Protein AF-A0A8J4B3P9-F1 (afdb_monomer_lite)

Sequence (317 aa):
MALRSHLSCLLADRLTVERQLDEQRRANRVRVFKLPTGADEFGILMTADYRTIVREAANNAVRDQRGGVPSASPCGAYGAPGSAASTADGSSPWHEAVEAFLNRVVDRCTEFELSRSHLIYLMQSALQPSQRSQPTQPPPPQQLQQSQHQHQHQHQQHQHQQGSLLRDHKVQKASALGGRGEGGGGREGGGGSSAASSRSAQVSLEAAEEQISLLLHLGCIARHTDGDADAFVLAVPGVGKLVKSVLGGRRELLTWLSKTQHQEAAEERVCKLKLRCSCLPPTYHVKDLEGRGAVKRLETACGPVVRLPGRRGKPGH

Foldseek 3Di:
DAKLLLVLLVDVDNVVVVVVLVVCLVVLQKAWADDPLDPPIIDIDGLVVLLVLLQVLLVVVVVCVVPDPDDDDDDDDDDDDPDPPPDPPPDDLSNVLSVLCSQQPSVPDSDQKDFLVRLLVSSLDDDDPPPPDDPPDPPDPPVVVVVVVVVVVVVVVVVVVVVPPPDDDDDDDDDDDDDDDDDDDDDDDDPDPVVVVVVVVVVSSVSSVVSVVSCVVQQQKDQDPPDDRRMIGGGRGPCVLVSQQLSQLLVVLQVVLVPDVQSKDAVVVQQPDDRPRHPDGSVSNLSSCCSVLQWPWDQDPVGIMIGGDPDPDDPDD

Structure (mmCIF, N/CA/C/O backbone):
data_AF-A0A8J4B3P9-F1
#
_entry.id   AF-A0A8J4B3P9-F1
#
loop_
_atom_site.group_PDB
_atom_site.id
_atom_site.type_symbol
_atom_site.label_atom_id
_atom_site.label_alt_id
_atom_site.label_comp_id
_atom_site.label_asym_id
_atom_site.label_entity_id
_atom_site.label_seq_id
_atom_site.pdbx_PDB_ins_code
_atom_site.Cartn_x
_atom_site.Cartn_y
_atom_site.Cartn_z
_atom_site.occupancy
_atom_site.B_iso_or_equiv
_atom_site.auth_seq_id
_atom_site.auth_comp_id
_atom_site.auth_asym_id
_atom_site.auth_atom_id
_atom_site.pdbx_PDB_model_num
ATOM 1 N N . MET A 1 1 ? -5.783 -1.871 -0.796 1.00 87.94 1 MET A N 1
ATOM 2 C CA . MET A 1 1 ? -4.508 -1.885 -0.042 1.00 87.94 1 MET A CA 1
ATOM 3 C C . MET A 1 1 ? -4.819 -2.163 1.419 1.00 87.94 1 MET A C 1
ATOM 5 O O . MET A 1 1 ? -5.726 -1.532 1.949 1.00 87.94 1 MET A O 1
ATOM 9 N N . ALA A 1 2 ? -4.102 -3.101 2.032 1.00 90.94 2 ALA A N 1
ATOM 10 C CA . ALA A 1 2 ? -4.136 -3.349 3.475 1.00 90.94 2 ALA A CA 1
ATOM 11 C C . ALA A 1 2 ? -2.925 -2.681 4.141 1.00 90.94 2 ALA A C 1
ATOM 13 O O . ALA A 1 2 ? -1.919 -2.443 3.477 1.00 90.94 2 ALA A O 1
ATOM 14 N N . LEU A 1 3 ? -2.997 -2.372 5.432 1.00 90.81 3 LEU A N 1
ATOM 15 C CA . LEU A 1 3 ? -1.852 -1.872 6.196 1.00 90.81 3 LEU A CA 1
ATOM 16 C C . LEU A 1 3 ? -1.223 -3.013 6.990 1.00 90.81 3 LEU A C 1
ATOM 18 O O . LEU A 1 3 ? -1.919 -3.919 7.442 1.00 90.81 3 LEU A O 1
ATOM 22 N N . ARG A 1 4 ? 0.089 -2.950 7.225 1.00 89.19 4 ARG A N 1
ATOM 23 C CA . ARG A 1 4 ? 0.785 -3.929 8.076 1.00 89.19 4 ARG A CA 1
ATOM 24 C C . ARG A 1 4 ? 0.192 -3.999 9.490 1.00 89.19 4 ARG A C 1
ATOM 26 O O . ARG A 1 4 ? 0.051 -5.085 10.039 1.00 89.19 4 ARG A O 1
ATOM 33 N N . SER A 1 5 ? -0.263 -2.866 10.028 1.00 87.38 5 SER A N 1
ATOM 34 C CA . SER A 1 5 ? -1.027 -2.791 11.282 1.00 87.38 5 SER A CA 1
ATOM 35 C C . SER A 1 5 ? -2.293 -3.653 11.263 1.00 87.38 5 SER A C 1
ATOM 37 O O . SER A 1 5 ? -2.610 -4.272 12.271 1.00 87.38 5 SER A O 1
ATOM 39 N N . HIS A 1 6 ? -2.999 -3.771 10.132 1.00 89.06 6 HIS A N 1
ATOM 40 C CA . HIS A 1 6 ? -4.166 -4.659 10.050 1.00 89.06 6 HIS A CA 1
ATOM 41 C C . HIS A 1 6 ? -3.799 -6.118 10.262 1.00 89.06 6 HIS A C 1
ATOM 43 O O . HIS A 1 6 ? -4.562 -6.836 10.898 1.00 89.06 6 HIS A O 1
ATOM 49 N N . LEU A 1 7 ? -2.643 -6.554 9.760 1.00 86.19 7 LEU A N 1
ATOM 50 C CA . LEU A 1 7 ? -2.189 -7.927 9.963 1.00 86.19 7 LEU A CA 1
ATOM 51 C C . LEU A 1 7 ? -1.844 -8.187 11.431 1.00 86.19 7 LEU A C 1
ATOM 53 O O . LEU A 1 7 ? -2.224 -9.228 11.960 1.00 86.19 7 LEU A O 1
ATOM 57 N N . SER A 1 8 ? -1.224 -7.213 12.106 1.00 82.38 8 SER A N 1
ATOM 58 C CA . SER A 1 8 ? -0.926 -7.293 13.543 1.00 82.38 8 SER A CA 1
ATOM 59 C C . SER A 1 8 ? -2.177 -7.424 14.420 1.00 82.38 8 SER A C 1
ATOM 61 O O . SER A 1 8 ? -2.100 -7.975 15.509 1.00 82.38 8 SER A O 1
ATOM 63 N N . CYS A 1 9 ? -3.325 -6.908 13.969 1.00 82.00 9 CYS A N 1
ATOM 64 C CA . CYS A 1 9 ? -4.607 -7.056 14.667 1.00 82.00 9 CYS A CA 1
ATOM 65 C C . CYS A 1 9 ? -5.221 -8.455 14.466 1.00 82.00 9 CYS A C 1
ATOM 67 O O . CYS A 1 9 ? -5.878 -8.976 15.362 1.00 82.00 9 CYS A O 1
ATOM 69 N N . LEU A 1 10 ? -5.012 -9.077 13.303 1.00 81.19 10 LEU A N 1
ATOM 70 C CA . LEU A 1 10 ? -5.646 -10.353 12.957 1.00 81.19 10 LEU A CA 1
ATOM 71 C C . LEU A 1 10 ? -4.925 -11.576 13.533 1.00 81.19 10 LEU A C 1
ATOM 73 O O . LEU A 1 10 ? -5.543 -12.629 13.671 1.00 81.19 10 LEU A O 1
ATOM 77 N N . LEU A 1 11 ? -3.626 -11.467 13.814 1.00 77.25 11 LEU A N 1
ATOM 78 C CA . LEU A 1 11 ? -2.778 -12.609 14.147 1.00 77.25 11 LEU A CA 1
ATOM 79 C C . LEU A 1 11 ? -1.965 -12.320 15.411 1.00 77.25 11 LEU A C 1
ATOM 81 O O . LEU A 1 11 ? -1.262 -11.318 15.496 1.00 77.25 11 LEU A O 1
ATOM 85 N N . ALA A 1 12 ? -2.046 -13.230 16.384 1.00 72.25 12 ALA A N 1
ATOM 86 C CA . ALA A 1 12 ? -1.351 -13.098 17.665 1.00 72.25 12 ALA A CA 1
ATOM 87 C C . ALA A 1 12 ? 0.178 -13.240 17.534 1.00 72.25 12 ALA A C 1
ATOM 89 O O . ALA A 1 12 ? 0.926 -12.600 18.271 1.00 72.25 12 ALA A O 1
ATOM 90 N N . ASP A 1 13 ? 0.649 -14.061 16.588 1.00 84.00 13 ASP A N 1
ATOM 91 C CA . ASP A 1 13 ? 2.076 -14.287 16.355 1.00 84.00 13 ASP A CA 1
ATOM 92 C C . ASP A 1 13 ? 2.612 -13.394 15.233 1.00 84.00 13 ASP A C 1
ATOM 94 O O . ASP A 1 13 ? 2.623 -13.763 14.055 1.00 84.00 13 ASP A O 1
ATOM 98 N N . ARG A 1 14 ? 3.108 -12.219 15.630 1.00 80.69 14 ARG A N 1
ATOM 99 C CA . ARG A 1 14 ? 3.712 -11.236 14.725 1.00 80.69 14 ARG A CA 1
ATOM 100 C C . ARG A 1 14 ? 4.864 -11.824 13.907 1.00 80.69 14 ARG A C 1
ATOM 102 O O . ARG A 1 14 ? 4.972 -11.501 12.732 1.00 80.69 14 ARG A O 1
ATOM 109 N N . LEU A 1 15 ? 5.711 -12.679 14.483 1.00 84.75 15 LEU A N 1
ATOM 110 C CA . LEU A 1 15 ? 6.892 -13.194 13.779 1.00 84.75 15 LEU A CA 1
ATOM 111 C C . LEU A 1 15 ? 6.496 -14.115 12.624 1.00 84.75 15 LEU A C 1
ATOM 113 O O . LEU A 1 15 ? 7.064 -14.018 11.535 1.00 84.75 15 LEU A O 1
ATOM 117 N N . THR A 1 16 ? 5.485 -14.959 12.833 1.00 85.19 16 THR A N 1
ATOM 118 C CA . THR A 1 16 ? 4.952 -15.818 11.769 1.00 85.19 16 THR A CA 1
ATOM 119 C C . THR A 1 16 ? 4.325 -14.999 10.643 1.00 85.19 16 THR A C 1
ATOM 121 O O . THR A 1 16 ? 4.556 -15.319 9.475 1.00 85.19 16 THR A O 1
ATOM 124 N N . VAL A 1 17 ? 3.607 -13.912 10.963 1.00 85.62 17 VAL A N 1
ATOM 125 C CA . VAL A 1 17 ? 3.061 -12.995 9.944 1.00 85.62 17 VAL A CA 1
ATOM 126 C C . VAL A 1 17 ? 4.164 -12.405 9.085 1.00 85.62 17 VAL A C 1
ATOM 128 O O . VAL A 1 17 ? 4.068 -12.448 7.863 1.00 85.62 17 VAL A O 1
ATOM 131 N N . GLU A 1 18 ? 5.206 -11.858 9.711 1.00 87.19 18 GLU A N 1
ATOM 132 C CA . GLU A 1 18 ? 6.310 -11.232 8.983 1.00 87.19 18 GLU A CA 1
ATOM 133 C C . GLU A 1 18 ? 7.021 -12.241 8.088 1.00 87.19 18 GLU A C 1
ATOM 135 O O . GLU A 1 18 ? 7.238 -11.974 6.909 1.00 87.19 18 GLU A O 1
ATOM 140 N N . ARG A 1 19 ? 7.293 -13.443 8.610 1.00 89.69 19 ARG A N 1
ATOM 141 C CA . ARG A 1 19 ? 7.914 -14.518 7.832 1.00 89.69 19 ARG A CA 1
ATOM 142 C C . ARG A 1 19 ? 7.065 -14.899 6.620 1.00 89.69 19 ARG A C 1
ATOM 144 O O . ARG A 1 19 ? 7.601 -15.045 5.524 1.00 89.69 19 ARG A O 1
ATOM 151 N N . GLN A 1 20 ? 5.755 -15.059 6.804 1.00 89.81 20 GLN A N 1
ATOM 152 C CA . GLN A 1 20 ? 4.848 -15.408 5.714 1.00 89.81 20 GLN A CA 1
ATOM 153 C C . GLN A 1 20 ? 4.709 -14.257 4.710 1.00 89.81 20 GLN A C 1
ATOM 155 O O . GLN A 1 20 ? 4.660 -14.497 3.506 1.00 89.81 20 GLN A O 1
ATOM 160 N N . LEU A 1 21 ? 4.682 -13.007 5.173 1.00 89.19 21 LEU A N 1
ATOM 161 C CA . LEU A 1 21 ? 4.648 -11.836 4.303 1.00 89.19 21 LEU A CA 1
ATOM 162 C C . LEU A 1 21 ? 5.918 -11.749 3.449 1.00 89.19 21 LEU A C 1
ATOM 164 O O . LEU A 1 21 ? 5.825 -11.515 2.244 1.00 89.19 21 LEU A O 1
ATOM 168 N N . ASP A 1 22 ? 7.083 -12.001 4.043 1.00 89.81 22 ASP A N 1
ATOM 169 C CA . ASP A 1 22 ? 8.353 -12.072 3.326 1.00 89.81 22 ASP A CA 1
ATOM 170 C C . ASP A 1 22 ? 8.394 -13.228 2.325 1.00 89.81 22 ASP A C 1
ATOM 172 O O . ASP A 1 22 ? 8.882 -13.052 1.209 1.00 89.81 22 ASP A O 1
ATOM 176 N N . GLU A 1 23 ? 7.845 -14.392 2.671 1.00 91.75 23 GLU A N 1
ATOM 177 C CA . GLU A 1 23 ? 7.712 -15.518 1.744 1.00 91.75 23 GLU A CA 1
ATOM 178 C C . GLU A 1 23 ? 6.833 -15.149 0.540 1.00 91.75 23 GLU A C 1
ATOM 180 O O . GLU A 1 23 ? 7.230 -15.350 -0.609 1.00 91.75 23 GLU A O 1
ATOM 185 N N . GLN A 1 24 ? 5.672 -14.527 0.775 1.00 92.56 24 GLN A N 1
ATOM 186 C CA . GLN A 1 24 ? 4.795 -14.066 -0.306 1.00 92.56 24 GLN A CA 1
ATOM 187 C C . GLN A 1 24 ? 5.431 -12.940 -1.137 1.00 92.56 24 GLN A C 1
ATOM 189 O O . GLN A 1 24 ? 5.189 -12.864 -2.346 1.00 92.56 24 GLN A O 1
ATOM 194 N N . ARG A 1 25 ? 6.245 -12.074 -0.518 1.00 91.31 25 ARG A N 1
ATOM 195 C CA . ARG A 1 25 ? 7.007 -11.024 -1.210 1.00 91.31 25 ARG A CA 1
ATOM 196 C C . ARG A 1 25 ? 8.066 -11.635 -2.122 1.00 91.31 25 ARG A C 1
ATOM 198 O O . ARG A 1 25 ? 8.134 -11.266 -3.290 1.00 91.31 25 ARG A O 1
ATOM 205 N N . ARG A 1 26 ? 8.844 -12.603 -1.623 1.00 90.50 26 ARG A N 1
ATOM 206 C CA . ARG A 1 26 ? 9.847 -13.348 -2.409 1.00 90.50 26 ARG A CA 1
ATOM 207 C C . ARG A 1 26 ? 9.208 -14.146 -3.546 1.00 90.50 26 ARG A C 1
ATOM 209 O O . ARG A 1 26 ? 9.779 -14.229 -4.624 1.00 90.50 26 ARG A O 1
ATOM 216 N N . ALA A 1 27 ? 7.997 -14.664 -3.338 1.00 92.62 27 ALA A N 1
ATOM 217 C CA . ALA A 1 27 ? 7.191 -15.306 -4.376 1.00 92.62 27 ALA A CA 1
ATOM 218 C C . ALA A 1 27 ? 6.509 -14.314 -5.346 1.00 92.62 27 ALA A C 1
ATOM 220 O O . ALA A 1 27 ? 5.705 -14.735 -6.177 1.00 92.62 27 ALA A O 1
ATOM 221 N N . ASN A 1 28 ? 6.776 -13.006 -5.225 1.00 91.69 28 ASN A N 1
ATOM 222 C CA . ASN A 1 28 ? 6.193 -11.927 -6.025 1.00 91.69 28 ASN A CA 1
ATOM 223 C C . ASN A 1 28 ? 4.648 -11.898 -6.040 1.00 91.69 28 ASN A C 1
ATOM 225 O O . ASN A 1 28 ? 4.020 -11.421 -6.986 1.00 91.69 28 ASN A O 1
ATOM 229 N N . ARG A 1 29 ? 4.000 -12.395 -4.981 1.00 93.50 29 ARG A N 1
ATOM 230 C CA . ARG A 1 29 ? 2.531 -12.377 -4.848 1.00 93.50 29 ARG A CA 1
ATOM 231 C C . ARG A 1 29 ? 2.026 -11.096 -4.204 1.00 93.50 29 ARG A C 1
ATOM 233 O O . ARG A 1 29 ? 0.932 -10.629 -4.525 1.00 93.50 29 ARG A O 1
ATOM 240 N N . VAL A 1 30 ? 2.828 -10.528 -3.309 1.00 94.00 30 VAL A N 1
ATOM 241 C CA . VAL A 1 30 ? 2.517 -9.285 -2.603 1.00 94.00 30 VAL A CA 1
ATOM 242 C C . VAL A 1 30 ? 3.654 -8.284 -2.726 1.00 94.00 30 VAL A C 1
ATOM 244 O O . VAL A 1 30 ? 4.827 -8.635 -2.848 1.00 94.00 30 VAL A O 1
ATOM 247 N N . ARG A 1 31 ? 3.276 -7.015 -2.648 1.00 91.69 31 ARG A N 1
ATOM 248 C CA . ARG A 1 31 ? 4.149 -5.852 -2.657 1.00 91.69 31 ARG A CA 1
ATOM 249 C C . ARG A 1 31 ? 3.952 -5.075 -1.372 1.00 91.69 31 ARG A C 1
ATOM 251 O O . ARG A 1 31 ? 2.817 -4.872 -0.938 1.00 91.69 31 ARG A O 1
ATOM 258 N N . VAL A 1 32 ? 5.061 -4.640 -0.789 1.00 90.81 32 VAL A N 1
ATOM 259 C CA . VAL A 1 32 ? 5.090 -3.869 0.451 1.00 90.81 32 VAL A CA 1
ATOM 260 C C . VAL A 1 32 ? 5.674 -2.495 0.133 1.00 90.81 32 VAL A C 1
ATOM 262 O O . VAL A 1 32 ? 6.766 -2.398 -0.414 1.00 90.81 32 VAL A O 1
ATOM 265 N N . PHE A 1 33 ? 4.931 -1.440 0.452 1.00 90.88 33 PHE A N 1
ATOM 266 C CA . PHE A 1 33 ? 5.259 -0.052 0.136 1.00 90.88 33 PHE A CA 1
ATOM 267 C C . PHE A 1 33 ? 5.388 0.758 1.419 1.00 90.88 33 PHE A C 1
ATOM 269 O O . PHE A 1 33 ? 4.486 0.715 2.257 1.00 90.88 33 PHE A O 1
ATOM 276 N N . LYS A 1 34 ? 6.463 1.535 1.565 1.00 87.19 34 LYS A N 1
ATOM 277 C CA . LYS A 1 34 ? 6.590 2.511 2.654 1.00 87.19 34 LYS A CA 1
ATOM 278 C C . LYS A 1 34 ? 5.618 3.666 2.394 1.00 87.19 34 LYS A C 1
ATOM 280 O O . LYS A 1 34 ? 5.639 4.265 1.320 1.00 87.19 34 LYS A O 1
ATOM 285 N N . LEU A 1 35 ? 4.739 3.957 3.348 1.00 86.38 35 LEU A N 1
ATOM 286 C CA . LEU A 1 35 ? 3.769 5.047 3.239 1.00 86.38 35 LEU A CA 1
ATOM 287 C C . LEU A 1 35 ? 4.293 6.308 3.945 1.00 86.38 35 LEU A C 1
ATOM 289 O O . LEU A 1 35 ? 4.890 6.200 5.015 1.00 86.38 35 LEU A O 1
ATOM 293 N N . PRO A 1 36 ? 4.014 7.520 3.426 1.00 78.62 36 PRO A N 1
ATOM 294 C CA . PRO A 1 36 ? 4.435 8.785 4.040 1.00 78.62 36 PRO A CA 1
ATOM 295 C C . PRO A 1 36 ? 3.544 9.198 5.231 1.00 78.62 36 PRO A C 1
ATOM 297 O O . PRO A 1 36 ? 3.266 10.374 5.448 1.00 78.62 36 PRO A O 1
ATOM 300 N N . THR A 1 37 ? 3.021 8.226 5.977 1.00 71.88 37 THR A N 1
ATOM 301 C CA . THR A 1 37 ? 2.069 8.417 7.080 1.00 71.88 37 THR A CA 1
ATOM 302 C C . THR A 1 37 ? 2.731 8.477 8.460 1.00 71.88 37 THR A C 1
ATOM 304 O O . THR A 1 37 ? 2.076 8.893 9.414 1.00 71.88 37 THR A O 1
ATOM 307 N N . GLY A 1 38 ? 4.011 8.101 8.568 1.00 67.12 38 GLY A N 1
ATOM 308 C CA . GLY A 1 38 ? 4.794 8.068 9.807 1.00 67.12 38 GLY A CA 1
ATOM 309 C C . GLY A 1 38 ? 5.948 7.060 9.728 1.00 67.12 38 GLY A C 1
ATOM 310 O O . GLY A 1 38 ? 6.135 6.409 8.701 1.00 67.12 38 GLY A O 1
ATOM 311 N N . ALA A 1 39 ? 6.723 6.921 10.808 1.00 59.25 39 ALA A N 1
ATOM 312 C CA . ALA A 1 39 ? 7.761 5.892 10.900 1.00 59.25 39 ALA A CA 1
ATOM 313 C C . ALA A 1 39 ? 7.132 4.482 10.910 1.00 59.25 39 ALA A C 1
ATOM 315 O O . ALA A 1 39 ? 6.153 4.251 11.617 1.00 59.25 39 ALA A O 1
ATOM 316 N N . ASP A 1 40 ? 7.715 3.555 10.143 1.00 65.31 40 ASP A N 1
ATOM 317 C CA . ASP A 1 40 ? 7.373 2.119 10.124 1.00 65.31 40 ASP A CA 1
ATOM 318 C C . ASP A 1 40 ? 5.954 1.769 9.618 1.00 65.31 40 ASP A C 1
ATOM 320 O O . ASP A 1 40 ? 5.362 0.750 9.978 1.00 65.31 40 ASP A O 1
ATOM 324 N N . GLU A 1 41 ? 5.378 2.609 8.751 1.00 82.38 41 GLU A N 1
ATOM 325 C CA . GLU A 1 41 ? 4.079 2.334 8.135 1.00 82.38 41 GLU A CA 1
ATOM 326 C C . GLU A 1 41 ? 4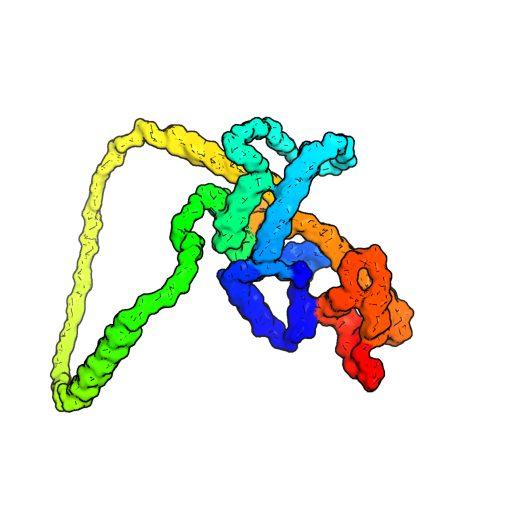.207 1.755 6.730 1.00 82.38 41 GLU A C 1
ATOM 328 O O . GLU A 1 41 ? 4.633 2.429 5.791 1.00 82.38 41 GLU A O 1
ATOM 333 N N . PHE A 1 42 ? 3.744 0.515 6.576 1.00 89.06 42 PHE A N 1
ATOM 334 C CA . PHE A 1 42 ? 3.757 -0.177 5.296 1.00 89.06 42 PHE A CA 1
ATOM 335 C C . PHE A 1 42 ? 2.352 -0.492 4.792 1.00 89.06 42 PHE A C 1
ATOM 337 O O . PHE A 1 42 ? 1.504 -1.015 5.524 1.00 89.06 42 PHE A O 1
ATOM 344 N N . GLY A 1 43 ? 2.129 -0.190 3.516 1.00 91.62 43 GLY A N 1
ATOM 345 C CA . GLY A 1 43 ? 0.983 -0.634 2.739 1.00 91.62 43 GLY A CA 1
ATOM 346 C C . GLY A 1 43 ? 1.308 -1.929 2.005 1.00 91.62 43 GLY A C 1
ATOM 347 O O . GLY A 1 43 ? 2.379 -2.067 1.423 1.00 91.62 43 GLY A O 1
ATOM 348 N N . ILE A 1 44 ? 0.376 -2.870 2.019 1.00 93.19 44 ILE A N 1
ATOM 349 C CA . ILE A 1 44 ? 0.485 -4.175 1.375 1.00 93.19 44 ILE A CA 1
ATOM 350 C C . ILE A 1 44 ? -0.564 -4.249 0.263 1.00 93.19 44 ILE A C 1
ATOM 352 O O . ILE A 1 44 ? -1.745 -3.925 0.457 1.00 93.19 44 ILE A O 1
ATOM 356 N N . LEU A 1 45 ? -0.126 -4.665 -0.919 1.00 94.62 45 LEU A N 1
ATOM 357 C CA . LEU A 1 45 ? -0.953 -4.875 -2.105 1.00 94.62 45 LEU A CA 1
ATOM 358 C C . LEU A 1 45 ? -0.617 -6.222 -2.727 1.00 94.62 45 LEU A C 1
ATOM 360 O O . LEU A 1 45 ? 0.530 -6.658 -2.683 1.00 94.62 45 LEU A O 1
ATOM 364 N N . MET A 1 46 ? -1.597 -6.855 -3.363 1.00 95.25 46 MET A N 1
ATOM 365 C CA . MET A 1 46 ? -1.305 -7.967 -4.259 1.00 95.25 46 MET A CA 1
ATOM 366 C C . MET A 1 46 ? -0.600 -7.436 -5.510 1.00 95.25 46 MET A C 1
ATOM 368 O O . MET A 1 46 ? -0.940 -6.361 -6.009 1.00 95.25 46 MET A O 1
ATOM 372 N N . THR A 1 47 ? 0.368 -8.185 -6.039 1.00 94.94 47 THR A N 1
ATOM 373 C CA . THR A 1 47 ? 1.080 -7.795 -7.269 1.00 94.94 47 THR A CA 1
ATOM 374 C C . THR A 1 47 ? 0.111 -7.665 -8.450 1.00 94.94 47 THR A C 1
ATOM 376 O O . THR A 1 47 ? 0.263 -6.767 -9.276 1.00 94.94 47 THR A O 1
ATOM 379 N N . ALA A 1 48 ? -0.928 -8.507 -8.497 1.00 95.56 48 ALA A N 1
ATOM 380 C CA . ALA A 1 48 ? -1.994 -8.425 -9.495 1.00 95.56 48 ALA A CA 1
ATOM 381 C C . ALA A 1 48 ? -2.754 -7.086 -9.427 1.00 95.56 48 ALA A C 1
ATOM 383 O O . ALA A 1 48 ? -2.863 -6.394 -10.437 1.00 95.56 48 ALA A O 1
ATOM 384 N N . ASP A 1 49 ? -3.197 -6.678 -8.234 1.00 96.19 49 ASP A N 1
ATOM 385 C CA . ASP A 1 49 ? -3.884 -5.394 -8.032 1.00 96.19 49 ASP A CA 1
ATOM 386 C C . ASP A 1 49 ? -2.968 -4.214 -8.365 1.00 96.19 49 ASP A C 1
ATOM 388 O O . ASP A 1 49 ? -3.394 -3.243 -8.987 1.00 96.19 49 ASP A O 1
ATOM 392 N N . TYR A 1 50 ? -1.691 -4.305 -7.982 1.00 96.00 50 TYR A N 1
ATOM 393 C CA . TYR A 1 50 ? -0.704 -3.277 -8.295 1.00 96.00 50 TYR A CA 1
ATOM 394 C C . TYR A 1 50 ? -0.546 -3.081 -9.809 1.00 96.00 50 TYR A C 1
ATOM 396 O O . TYR A 1 50 ? -0.572 -1.944 -10.279 1.00 96.00 50 TYR A O 1
ATOM 404 N N . ARG A 1 51 ? -0.473 -4.170 -10.587 1.00 95.62 51 ARG A N 1
ATOM 405 C CA . ARG A 1 51 ? -0.446 -4.110 -12.059 1.00 95.62 51 ARG A CA 1
ATOM 406 C C . ARG A 1 51 ? -1.669 -3.385 -12.620 1.00 95.62 51 ARG A C 1
ATOM 408 O O . ARG A 1 51 ? -1.518 -2.547 -13.505 1.00 95.62 51 ARG A O 1
ATOM 415 N N . THR A 1 52 ? -2.861 -3.680 -12.104 1.00 96.75 52 THR A N 1
ATOM 416 C CA . THR A 1 52 ? -4.098 -3.007 -12.527 1.00 96.75 52 THR A CA 1
ATOM 417 C C . THR A 1 52 ? -4.043 -1.508 -12.239 1.00 96.75 52 THR A C 1
ATOM 419 O O . THR A 1 52 ? -4.261 -0.714 -13.150 1.00 96.75 52 THR A O 1
ATOM 422 N N . ILE A 1 53 ? -3.650 -1.113 -11.023 1.00 96.12 53 ILE A N 1
ATOM 423 C CA . ILE A 1 53 ? -3.536 0.301 -10.621 1.00 96.12 53 ILE A CA 1
ATOM 424 C C . ILE A 1 53 ? -2.555 1.062 -11.524 1.00 96.12 53 ILE A C 1
ATOM 426 O O . ILE A 1 53 ? -2.842 2.176 -11.962 1.00 96.12 53 ILE A O 1
ATOM 430 N N . VAL A 1 54 ? -1.398 0.470 -11.824 1.00 96.19 54 VAL A N 1
ATOM 431 C CA . VAL A 1 54 ? -0.377 1.098 -12.676 1.00 96.19 54 VAL A CA 1
ATOM 432 C C . VAL A 1 54 ? -0.880 1.275 -14.116 1.00 96.19 54 VAL A C 1
ATOM 434 O O . VAL A 1 54 ? -0.682 2.336 -14.709 1.00 96.19 54 VAL A O 1
ATOM 437 N N . ARG A 1 55 ? -1.588 0.286 -14.674 1.00 96.12 55 ARG A N 1
ATOM 438 C CA . ARG A 1 55 ? -2.204 0.408 -16.009 1.00 96.12 55 ARG A CA 1
ATOM 439 C C . ARG A 1 55 ? -3.306 1.460 -16.050 1.00 96.12 55 ARG A C 1
ATOM 441 O O . ARG A 1 55 ? -3.385 2.235 -17.001 1.00 96.12 55 ARG A O 1
ATOM 448 N N . GLU A 1 56 ? -4.143 1.517 -15.019 1.00 95.06 56 GLU A N 1
ATOM 449 C CA . GLU A 1 56 ? -5.173 2.550 -14.894 1.00 95.06 56 GLU A CA 1
ATOM 450 C C . GLU A 1 56 ? -4.565 3.954 -14.818 1.00 95.06 56 GLU A C 1
ATOM 452 O O . GLU A 1 56 ? -5.103 4.884 -15.418 1.00 95.06 56 GLU A O 1
ATOM 457 N N . ALA A 1 57 ? -3.420 4.116 -14.147 1.00 94.44 57 ALA A N 1
ATOM 458 C CA . ALA A 1 57 ? -2.706 5.389 -14.104 1.00 94.44 57 ALA A CA 1
ATOM 459 C C . ALA A 1 57 ? -2.258 5.848 -15.503 1.00 94.44 57 ALA A C 1
ATOM 461 O O . ALA A 1 57 ? -2.492 7.003 -15.858 1.00 94.44 57 ALA A O 1
ATOM 462 N N . ALA A 1 58 ? -1.709 4.946 -16.327 1.00 94.00 58 ALA A N 1
ATOM 463 C CA . ALA A 1 58 ? -1.374 5.260 -17.720 1.00 94.00 58 ALA A CA 1
ATOM 464 C C . ALA A 1 58 ? -2.616 5.640 -18.542 1.00 94.00 58 ALA A C 1
ATOM 466 O O . ALA A 1 58 ? -2.603 6.644 -19.253 1.00 94.00 58 ALA A O 1
ATOM 467 N N . ASN A 1 59 ? -3.719 4.895 -18.401 1.00 93.12 59 ASN A N 1
ATOM 468 C CA . ASN A 1 59 ? -4.979 5.219 -19.079 1.00 93.12 59 ASN A CA 1
ATOM 469 C C . ASN A 1 59 ? -5.490 6.617 -18.707 1.00 93.12 59 ASN A C 1
ATOM 471 O O . ASN A 1 59 ? -5.940 7.364 -19.576 1.00 93.12 59 ASN A O 1
ATOM 475 N N . ASN A 1 60 ? -5.417 6.983 -17.428 1.00 91.94 60 ASN A N 1
ATOM 476 C CA . ASN A 1 60 ? -5.842 8.297 -16.957 1.00 91.94 60 ASN A CA 1
ATOM 477 C C . ASN A 1 60 ? -4.930 9.412 -17.486 1.00 91.94 60 ASN A C 1
ATOM 479 O O . ASN A 1 60 ? -5.446 10.409 -17.979 1.00 91.94 60 ASN A O 1
ATOM 483 N N . ALA A 1 61 ? -3.610 9.210 -17.512 1.00 90.38 61 ALA A N 1
ATOM 484 C CA . ALA A 1 61 ? -2.679 10.184 -18.085 1.00 90.38 61 ALA A CA 1
ATOM 485 C C . ALA A 1 61 ? -2.949 10.452 -19.577 1.00 90.38 61 ALA A C 1
ATOM 487 O O . ALA A 1 61 ? -2.931 11.600 -20.019 1.00 90.38 61 ALA A O 1
ATOM 488 N N . VAL A 1 62 ? -3.282 9.416 -20.356 1.00 89.56 62 VAL A N 1
ATOM 489 C CA . VAL A 1 62 ? -3.675 9.577 -21.770 1.00 89.56 62 VAL A CA 1
ATOM 490 C C . VAL A 1 62 ? -4.977 10.368 -21.912 1.00 89.56 62 VAL A C 1
ATOM 492 O O . VAL A 1 62 ? -5.116 11.173 -22.835 1.00 89.56 62 VAL A O 1
ATOM 495 N N . ARG A 1 63 ? -5.941 10.159 -21.010 1.00 86.94 63 ARG A N 1
ATOM 496 C CA . ARG A 1 63 ? -7.206 10.911 -21.006 1.00 86.94 63 ARG A CA 1
ATOM 497 C C . ARG A 1 63 ? -6.985 12.378 -20.654 1.00 86.94 63 ARG A C 1
ATOM 499 O O . ARG A 1 63 ? -7.543 13.236 -21.334 1.00 86.94 63 ARG A O 1
ATOM 506 N N . ASP A 1 64 ? -6.140 12.656 -19.669 1.00 84.75 64 ASP A N 1
ATOM 507 C CA . ASP A 1 64 ? -5.817 14.017 -19.238 1.00 84.75 64 ASP A CA 1
ATOM 508 C C . ASP A 1 64 ? -5.094 14.800 -20.349 1.00 84.75 64 ASP A C 1
ATOM 510 O O . ASP A 1 64 ? -5.391 15.973 -20.569 1.00 84.75 64 ASP A O 1
ATOM 514 N N . GLN A 1 65 ? -4.240 14.137 -21.142 1.00 78.31 65 GLN A N 1
ATOM 515 C CA . GLN A 1 65 ? -3.621 14.744 -22.330 1.00 78.31 65 GLN A CA 1
ATOM 516 C C . GLN A 1 65 ? -4.628 15.097 -23.434 1.00 78.31 65 GLN A C 1
ATOM 518 O O . GLN A 1 65 ? -4.449 16.092 -24.133 1.00 78.31 65 GLN A O 1
ATOM 523 N N . ARG A 1 66 ? -5.694 14.304 -23.605 1.00 66.50 66 ARG A N 1
ATOM 524 C CA . ARG A 1 66 ? -6.734 14.545 -24.625 1.00 66.50 66 ARG A CA 1
ATOM 525 C C . ARG A 1 66 ? -7.803 15.549 -24.179 1.00 66.50 66 ARG A C 1
ATOM 527 O O . ARG A 1 66 ? -8.511 16.080 -25.028 1.00 66.50 66 ARG A O 1
ATOM 534 N N . GLY A 1 67 ? -7.935 15.793 -22.875 1.00 58.91 67 GLY A N 1
ATOM 535 C CA . GLY A 1 67 ? -8.958 16.662 -22.280 1.00 58.91 67 GLY A CA 1
ATOM 536 C C . GLY A 1 67 ? -8.473 18.046 -21.829 1.00 58.91 67 GLY A C 1
ATOM 537 O O . GLY A 1 67 ? -9.233 18.757 -21.173 1.00 58.91 67 GLY A O 1
ATOM 538 N N . GLY A 1 68 ? -7.228 18.429 -22.123 1.00 48.47 68 GLY A N 1
ATOM 539 C CA . GLY A 1 68 ? -6.597 19.630 -21.570 1.00 48.47 68 GLY A CA 1
ATOM 540 C C . GLY A 1 68 ? -7.222 2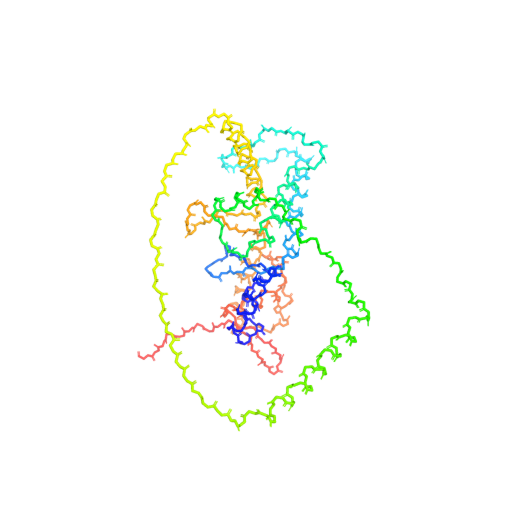0.961 -22.010 1.00 48.47 68 GLY A C 1
ATOM 541 O O . GLY A 1 68 ? -6.809 21.546 -23.007 1.00 48.47 68 GLY A O 1
ATOM 542 N N . VAL A 1 69 ? -8.129 21.502 -21.192 1.00 42.78 69 VAL A N 1
ATOM 543 C CA . VAL A 1 69 ? -8.197 22.951 -20.928 1.00 42.78 69 VAL A CA 1
ATOM 544 C C . VAL A 1 69 ? -7.082 23.268 -19.917 1.00 42.78 69 VAL A C 1
ATOM 546 O O . VAL A 1 69 ? -6.962 22.543 -18.925 1.00 42.78 69 VAL A O 1
ATOM 549 N N . PRO A 1 70 ? -6.246 24.304 -20.121 1.00 48.44 70 PRO A N 1
ATOM 550 C CA . PRO A 1 70 ? -5.102 24.568 -19.253 1.00 48.44 70 PRO A CA 1
ATOM 551 C C . PRO A 1 70 ? -5.572 25.109 -17.895 1.00 48.44 70 PRO A C 1
ATOM 553 O O . PRO A 1 70 ? -5.832 26.297 -17.730 1.00 48.44 70 PRO A O 1
ATOM 556 N N . SER A 1 71 ? -5.685 24.225 -16.905 1.00 37.59 71 SER A N 1
ATOM 557 C CA . SER A 1 71 ? -5.884 24.601 -15.505 1.00 37.59 71 SER A CA 1
ATOM 558 C C . SER A 1 71 ? -4.525 24.771 -14.834 1.00 37.59 71 SER A C 1
ATOM 560 O O . SER A 1 71 ? -3.826 23.799 -14.554 1.00 37.59 71 SER A O 1
ATOM 562 N N . ALA A 1 72 ? -4.174 26.025 -14.565 1.00 45.06 72 ALA A N 1
ATOM 563 C CA . ALA A 1 72 ? -2.980 26.429 -13.844 1.00 45.06 72 ALA A CA 1
ATOM 564 C C . ALA A 1 72 ? -2.850 25.732 -12.478 1.00 45.06 72 ALA A C 1
ATOM 566 O O . ALA A 1 72 ? -3.762 25.750 -11.649 1.00 45.06 72 ALA A O 1
ATOM 567 N N . SER A 1 73 ? -1.667 25.192 -12.196 1.00 42.09 73 SER A N 1
ATOM 568 C CA . SER A 1 73 ? -1.135 25.158 -10.835 1.00 42.09 73 SER A CA 1
ATOM 569 C C . SER A 1 73 ? 0.389 25.287 -10.853 1.00 42.09 73 SER A C 1
ATOM 571 O O . SER A 1 73 ? 1.022 24.805 -11.795 1.00 42.09 73 SER A O 1
ATOM 573 N N . PRO A 1 74 ? 0.974 25.982 -9.859 1.00 50.72 74 PRO A N 1
ATOM 574 C CA . PRO A 1 74 ? 2.347 26.459 -9.911 1.00 50.72 74 PRO A CA 1
ATOM 575 C C . PRO A 1 74 ? 3.324 25.542 -9.157 1.00 50.72 74 PRO A C 1
ATOM 577 O O . PRO A 1 74 ? 2.932 24.790 -8.267 1.00 50.72 74 PRO A O 1
ATOM 580 N N . CYS A 1 75 ? 4.608 25.740 -9.476 1.00 32.72 75 CYS A N 1
ATOM 581 C CA . CYS A 1 75 ? 5.830 25.288 -8.793 1.00 32.72 75 CYS A CA 1
ATOM 582 C C . CYS A 1 75 ? 6.471 23.973 -9.272 1.00 32.72 75 CYS A C 1
ATOM 584 O O . CYS A 1 75 ? 5.985 22.880 -9.002 1.00 32.72 75 CYS A O 1
ATOM 586 N N . GLY A 1 76 ? 7.671 24.121 -9.852 1.00 33.06 76 GLY A N 1
ATOM 587 C CA . GLY A 1 76 ? 8.710 23.088 -9.895 1.00 33.06 76 GLY A CA 1
ATOM 588 C C . GLY A 1 76 ? 9.190 22.743 -11.298 1.00 33.06 76 GLY A C 1
ATOM 589 O O . GLY A 1 76 ? 8.747 21.760 -11.877 1.00 33.06 76 GLY A O 1
ATOM 590 N N . ALA A 1 77 ? 10.105 23.548 -11.835 1.00 39.03 77 ALA A N 1
ATOM 591 C CA . ALA A 1 77 ? 10.743 23.341 -13.127 1.00 39.03 77 ALA A CA 1
ATOM 592 C C . ALA A 1 77 ? 11.503 22.002 -13.202 1.00 39.03 77 ALA A C 1
ATOM 594 O O . ALA A 1 77 ? 12.583 21.873 -12.638 1.00 39.03 77 ALA A O 1
ATOM 595 N N . TYR A 1 78 ? 10.962 21.053 -13.962 1.00 35.94 78 TYR A N 1
ATOM 596 C CA . TYR A 1 78 ? 11.726 20.120 -14.788 1.00 35.94 78 TYR A CA 1
ATOM 597 C C . TYR A 1 78 ? 10.982 20.021 -16.119 1.00 35.94 78 TYR A C 1
ATOM 599 O O . TYR A 1 78 ? 9.778 19.769 -16.141 1.00 35.94 78 TYR A O 1
ATOM 607 N N . GLY A 1 79 ? 11.678 20.357 -17.206 1.00 33.84 79 GLY A N 1
ATOM 608 C CA . GLY A 1 79 ? 11.098 20.498 -18.537 1.00 33.84 79 GLY A CA 1
ATOM 609 C C . GLY A 1 79 ? 10.324 19.254 -18.960 1.00 33.84 79 GLY A C 1
ATOM 610 O O . GLY A 1 79 ? 10.816 18.135 -18.853 1.00 33.84 79 GLY A O 1
ATOM 611 N N . ALA A 1 80 ? 9.105 19.469 -19.447 1.00 41.03 80 ALA A N 1
ATOM 612 C CA . ALA A 1 80 ? 8.374 18.456 -20.187 1.00 41.03 80 ALA A CA 1
ATOM 613 C C . ALA A 1 80 ? 9.179 18.085 -21.448 1.00 41.03 80 ALA A C 1
ATOM 615 O O . ALA A 1 80 ? 9.624 18.999 -22.150 1.00 41.03 80 ALA A O 1
ATOM 616 N N . PRO A 1 81 ? 9.367 16.796 -21.779 1.00 44.22 81 PRO A N 1
ATOM 617 C CA . PRO A 1 81 ? 9.964 16.428 -23.051 1.00 44.22 81 PRO A CA 1
ATOM 618 C C . PRO A 1 81 ? 8.963 16.732 -24.169 1.00 44.22 81 PRO A C 1
ATOM 620 O O . PRO A 1 81 ? 7.961 16.044 -24.364 1.00 44.22 81 PRO A O 1
ATOM 623 N N . GLY A 1 82 ? 9.229 17.818 -24.891 1.00 44.47 82 GLY A N 1
ATOM 624 C CA . GLY A 1 82 ? 8.643 18.081 -26.193 1.00 44.47 82 GLY A CA 1
ATOM 625 C C . GLY A 1 82 ? 9.387 17.275 -27.249 1.00 44.47 82 GLY A C 1
ATOM 626 O O . GLY A 1 82 ? 10.420 17.718 -27.728 1.00 44.47 82 GLY A O 1
ATOM 627 N N . SER A 1 83 ? 8.862 16.105 -27.603 1.00 41.47 83 SER A N 1
ATOM 628 C CA . SER A 1 83 ? 9.013 15.493 -28.928 1.00 41.47 83 SER A CA 1
ATOM 629 C C . SER A 1 83 ? 8.117 14.259 -28.985 1.00 41.47 83 SER A C 1
ATOM 631 O O . SER A 1 83 ? 8.469 13.184 -28.507 1.00 41.47 83 SER A O 1
ATOM 633 N N . ALA A 1 84 ? 6.914 14.415 -29.536 1.00 41.31 84 ALA A N 1
ATOM 634 C CA . ALA A 1 84 ? 6.079 13.278 -29.891 1.00 41.31 84 ALA A CA 1
ATOM 635 C C . ALA A 1 84 ? 6.665 12.624 -31.152 1.00 41.31 84 ALA A C 1
ATOM 637 O O . ALA A 1 84 ? 6.208 12.873 -32.266 1.00 41.31 84 ALA A O 1
ATOM 638 N N . ALA A 1 85 ? 7.701 11.803 -30.979 1.00 40.66 85 ALA A N 1
ATOM 639 C CA . ALA A 1 85 ? 8.070 10.820 -31.982 1.00 40.66 85 ALA A CA 1
ATOM 640 C C . ALA A 1 85 ? 6.938 9.786 -32.027 1.00 40.66 85 ALA A C 1
ATOM 642 O O . ALA A 1 85 ? 6.745 9.018 -31.085 1.00 40.66 85 ALA A O 1
ATOM 643 N N . SER A 1 86 ? 6.128 9.815 -33.087 1.00 39.78 86 SER A N 1
ATOM 644 C CA . SER A 1 86 ? 5.077 8.823 -33.291 1.00 39.78 86 SER A CA 1
ATOM 645 C C . SER A 1 86 ? 5.729 7.459 -33.511 1.00 39.78 86 SER A C 1
ATOM 647 O O . SER A 1 86 ? 6.233 7.170 -34.600 1.00 39.78 86 SER A O 1
ATOM 649 N N . THR A 1 87 ? 5.743 6.618 -32.482 1.00 41.53 87 THR A N 1
ATOM 650 C CA . THR A 1 87 ? 6.038 5.198 -32.647 1.00 41.53 87 THR A CA 1
ATOM 651 C C . THR A 1 87 ? 4.944 4.589 -33.526 1.00 41.53 87 THR A C 1
ATOM 653 O O . THR A 1 87 ? 3.754 4.867 -33.364 1.00 41.53 87 THR A O 1
ATOM 656 N N . ALA A 1 88 ? 5.352 3.795 -34.516 1.00 45.25 88 ALA A N 1
ATOM 657 C CA . ALA A 1 88 ? 4.499 3.290 -35.596 1.00 45.25 88 ALA A CA 1
ATOM 658 C C . ALA A 1 88 ? 3.361 2.345 -35.141 1.00 45.25 88 ALA A C 1
ATOM 660 O O . ALA A 1 88 ? 2.583 1.893 -35.975 1.00 45.25 88 ALA A O 1
ATOM 661 N N . ASP A 1 89 ? 3.245 2.072 -33.837 1.00 48.78 89 ASP A N 1
ATOM 662 C CA . ASP A 1 89 ? 2.328 1.086 -33.252 1.00 48.78 89 ASP A CA 1
ATOM 663 C C . ASP A 1 89 ? 1.124 1.716 -32.517 1.00 48.78 89 ASP A C 1
ATOM 665 O O . ASP A 1 89 ? 0.333 1.027 -31.879 1.00 48.78 89 ASP A O 1
ATOM 669 N N . GLY A 1 90 ? 0.965 3.046 -32.555 1.00 58.47 90 GLY A N 1
ATOM 670 C CA . GLY A 1 90 ? -0.196 3.750 -31.979 1.00 58.47 90 GLY A CA 1
ATOM 671 C C . GLY A 1 90 ? -0.352 3.648 -30.449 1.00 58.47 90 GLY A C 1
ATOM 672 O O . GLY A 1 90 ? -1.277 4.239 -29.885 1.00 58.47 90 GLY A O 1
ATOM 673 N N . SER A 1 91 ? 0.543 2.930 -29.768 1.00 69.69 91 SER A N 1
ATOM 674 C CA . SER A 1 91 ? 0.600 2.829 -28.312 1.00 69.69 91 SER A CA 1
ATOM 675 C C . SER A 1 91 ? 1.159 4.124 -27.723 1.00 69.69 91 SER A C 1
ATOM 677 O O . SER A 1 91 ? 2.185 4.634 -28.163 1.00 69.69 91 SER A O 1
ATOM 679 N N . SER A 1 92 ? 0.479 4.677 -26.717 1.00 87.31 92 SER A N 1
ATOM 680 C CA . SER A 1 92 ? 0.956 5.877 -26.027 1.00 87.31 92 SER A CA 1
ATOM 681 C C . SER A 1 92 ? 2.300 5.604 -25.333 1.00 87.31 92 SER A C 1
ATOM 683 O O . SER A 1 92 ? 2.467 4.515 -24.774 1.00 87.31 92 SER A O 1
ATOM 685 N N . PRO A 1 93 ? 3.224 6.585 -25.264 1.00 90.81 93 PRO A N 1
ATOM 686 C CA . PRO A 1 93 ? 4.487 6.428 -24.535 1.00 90.81 93 PRO A CA 1
ATOM 687 C C . PRO A 1 93 ? 4.284 6.013 -23.067 1.00 90.81 93 PRO A C 1
ATOM 689 O O . PRO A 1 93 ? 5.093 5.268 -22.516 1.00 90.81 93 PRO A O 1
ATOM 692 N N . TRP A 1 94 ? 3.169 6.414 -22.438 1.00 91.88 94 TRP A N 1
ATOM 693 C CA . TRP A 1 94 ? 2.813 5.976 -21.083 1.00 91.88 94 TRP A CA 1
ATOM 694 C C . TRP A 1 94 ? 2.563 4.470 -20.993 1.00 91.88 94 TRP A C 1
ATOM 696 O O . TRP A 1 94 ? 3.010 3.836 -20.039 1.00 91.88 94 TRP A O 1
ATOM 706 N N . HIS A 1 95 ? 1.850 3.895 -21.968 1.00 93.50 95 HIS A N 1
ATOM 707 C CA . HIS A 1 95 ? 1.548 2.462 -22.009 1.00 93.50 95 HIS A CA 1
ATOM 708 C C . HIS A 1 95 ? 2.808 1.639 -22.228 1.00 93.50 95 HIS A C 1
ATOM 710 O O . HIS A 1 95 ? 3.004 0.641 -21.540 1.00 93.50 95 HIS A O 1
ATOM 716 N N . GLU A 1 96 ? 3.680 2.082 -23.133 1.00 92.06 96 GLU A N 1
ATOM 717 C CA . GLU A 1 96 ? 4.948 1.406 -23.397 1.00 92.06 96 GLU A CA 1
ATOM 718 C C . GLU A 1 96 ? 5.859 1.417 -22.162 1.00 92.06 96 GLU A C 1
ATOM 720 O O . GLU A 1 96 ? 6.336 0.363 -21.734 1.00 92.06 96 GLU A O 1
ATOM 725 N N . ALA A 1 97 ? 6.033 2.584 -21.529 1.00 92.94 97 ALA A N 1
ATOM 726 C CA . ALA A 1 97 ? 6.827 2.716 -20.310 1.00 92.94 97 ALA A CA 1
ATOM 727 C C . ALA A 1 97 ? 6.269 1.857 -19.164 1.00 92.94 97 ALA A C 1
ATOM 729 O O . ALA A 1 97 ? 7.028 1.186 -18.460 1.00 92.94 97 ALA A O 1
ATOM 730 N N . VAL A 1 98 ? 4.942 1.840 -18.988 1.00 94.62 98 VAL A N 1
ATOM 731 C CA . VAL A 1 98 ? 4.279 1.033 -17.957 1.00 94.62 98 VAL A CA 1
ATOM 732 C C . VAL A 1 98 ? 4.429 -0.460 -18.218 1.00 94.62 98 VAL A C 1
ATOM 734 O O . VAL A 1 98 ? 4.767 -1.193 -17.293 1.00 94.62 98 VAL A O 1
ATOM 737 N N . GLU A 1 99 ? 4.214 -0.943 -19.439 1.00 93.81 99 GLU A N 1
ATOM 738 C CA . GLU A 1 99 ? 4.352 -2.375 -19.719 1.00 93.81 99 GLU A CA 1
ATOM 739 C C . GLU A 1 99 ? 5.813 -2.832 -19.634 1.00 93.81 99 GLU A C 1
ATOM 741 O O . GLU A 1 99 ? 6.086 -3.912 -19.101 1.00 93.81 99 GLU A O 1
ATOM 746 N N . ALA A 1 100 ? 6.772 -2.002 -20.057 1.00 92.12 100 ALA A N 1
ATOM 747 C CA . ALA A 1 100 ? 8.188 -2.263 -19.814 1.00 92.12 100 ALA A CA 1
ATOM 748 C C . ALA A 1 100 ? 8.480 -2.358 -18.307 1.00 92.12 100 ALA A C 1
ATOM 750 O O . ALA A 1 100 ? 9.071 -3.339 -17.854 1.00 92.12 100 ALA A O 1
ATOM 751 N N . PHE A 1 101 ? 7.994 -1.404 -17.513 1.00 94.44 101 PHE A N 1
ATOM 752 C CA . PHE A 1 101 ? 8.158 -1.397 -16.062 1.00 94.44 101 PHE A CA 1
ATOM 753 C C . PHE A 1 101 ? 7.535 -2.624 -15.387 1.00 94.44 101 PHE A C 1
ATOM 755 O O . PHE A 1 101 ? 8.197 -3.301 -14.600 1.00 94.44 101 PHE A O 1
ATOM 762 N N . LEU A 1 102 ? 6.286 -2.962 -15.709 1.00 94.19 102 LEU A N 1
ATOM 763 C CA . LEU A 1 102 ? 5.602 -4.100 -15.100 1.00 94.19 102 LEU A CA 1
ATOM 764 C C . LEU A 1 102 ? 6.315 -5.421 -15.421 1.00 94.19 102 LEU A C 1
ATOM 766 O O . LEU A 1 102 ? 6.579 -6.220 -14.526 1.00 94.19 102 LEU A O 1
ATOM 770 N N . ASN A 1 103 ? 6.675 -5.637 -16.684 1.00 92.69 103 ASN A N 1
ATOM 771 C CA . ASN A 1 103 ? 7.194 -6.929 -17.129 1.00 92.69 103 ASN A CA 1
ATOM 772 C C . ASN A 1 103 ? 8.706 -7.092 -16.881 1.00 92.69 103 ASN A C 1
ATOM 774 O O . ASN A 1 103 ? 9.206 -8.215 -16.806 1.00 92.69 103 ASN A O 1
ATOM 778 N N . ARG A 1 104 ? 9.459 -5.990 -16.757 1.00 92.00 104 ARG A N 1
ATOM 779 C CA . ARG A 1 104 ? 10.920 -6.030 -16.571 1.00 92.00 104 ARG A CA 1
ATOM 780 C C . ARG A 1 104 ? 11.361 -5.687 -15.153 1.00 92.00 104 ARG A C 1
ATOM 782 O O . ARG A 1 104 ? 12.328 -6.273 -14.678 1.00 92.00 104 ARG A O 1
ATOM 789 N N . VAL A 1 105 ? 10.658 -4.785 -14.469 1.00 92.31 105 VAL A N 1
ATOM 790 C CA . VAL A 1 105 ? 11.003 -4.353 -13.105 1.00 92.31 105 VAL A CA 1
ATOM 791 C C . VAL A 1 105 ? 10.118 -5.058 -12.088 1.00 92.31 105 VAL A C 1
ATOM 793 O O . VAL A 1 105 ? 10.631 -5.764 -11.222 1.00 92.31 105 VAL A O 1
ATOM 796 N N . VAL A 1 106 ? 8.793 -4.933 -12.205 1.00 91.88 106 VAL A N 1
ATOM 797 C CA . VAL A 1 106 ? 7.868 -5.502 -11.210 1.00 91.88 106 VAL A CA 1
ATOM 798 C C . VAL A 1 106 ? 7.916 -7.029 -11.213 1.00 91.88 106 VAL A C 1
ATOM 800 O O . VAL A 1 106 ? 7.871 -7.631 -10.154 1.00 91.88 106 VAL A O 1
ATOM 803 N N . ASP A 1 107 ? 8.083 -7.707 -12.340 1.00 88.25 107 ASP A N 1
ATOM 804 C CA . ASP A 1 107 ? 8.150 -9.176 -12.292 1.00 88.25 107 ASP A CA 1
ATOM 805 C C . ASP A 1 107 ? 9.470 -9.730 -11.737 1.00 88.25 107 ASP A C 1
ATOM 807 O O . ASP A 1 107 ? 9.500 -10.854 -11.238 1.00 88.25 107 ASP A O 1
ATOM 811 N N . ARG A 1 108 ? 10.553 -8.949 -11.809 1.00 85.94 108 ARG A N 1
ATOM 812 C CA . ARG A 1 108 ? 11.919 -9.430 -11.541 1.00 85.94 108 ARG A CA 1
ATOM 813 C C . ARG A 1 108 ? 12.519 -8.916 -10.243 1.00 85.94 108 ARG A C 1
ATOM 815 O O . ARG A 1 108 ? 13.394 -9.567 -9.685 1.00 85.94 108 ARG A O 1
ATOM 822 N N . CYS A 1 109 ? 12.076 -7.758 -9.767 1.00 84.44 109 CYS A N 1
ATOM 823 C CA . CYS A 1 109 ? 12.614 -7.135 -8.570 1.00 84.44 109 CYS A CA 1
ATOM 824 C C . CYS A 1 109 ? 11.631 -7.273 -7.413 1.00 84.44 109 CYS A C 1
ATOM 826 O O . CYS A 1 109 ? 10.520 -6.754 -7.490 1.00 84.44 109 CYS A O 1
ATOM 828 N N . THR A 1 110 ? 12.043 -7.922 -6.327 1.00 82.56 110 THR A N 1
ATOM 829 C CA . THR A 1 110 ? 11.306 -7.964 -5.049 1.00 82.56 110 THR A CA 1
ATOM 830 C C . THR A 1 110 ? 11.886 -7.020 -3.996 1.00 82.56 110 THR A C 1
ATOM 832 O O . THR A 1 110 ? 11.365 -6.957 -2.879 1.00 82.56 110 THR A O 1
ATOM 835 N N . GLU A 1 111 ? 12.970 -6.322 -4.332 1.00 78.69 111 GLU A N 1
ATOM 836 C CA . GLU A 1 111 ? 13.663 -5.398 -3.440 1.00 78.69 111 GLU A CA 1
ATOM 837 C C . GLU A 1 111 ? 12.839 -4.137 -3.178 1.00 78.69 111 GLU A C 1
ATOM 839 O O . GLU A 1 111 ? 11.995 -3.728 -3.979 1.00 78.69 111 GLU A O 1
ATOM 844 N N . PHE A 1 112 ? 13.086 -3.538 -2.015 1.00 76.56 112 PHE A N 1
ATOM 845 C CA . PHE A 1 112 ? 12.444 -2.292 -1.600 1.00 76.56 112 PHE A CA 1
ATOM 846 C C . PHE A 1 112 ? 13.050 -1.069 -2.293 1.00 76.56 112 PHE A C 1
ATOM 848 O O . PHE A 1 112 ? 12.340 -0.095 -2.547 1.00 76.56 112 PHE A O 1
ATOM 855 N N . GLU A 1 113 ? 14.340 -1.145 -2.619 1.00 86.25 113 GLU A N 1
ATOM 856 C CA . GLU A 1 113 ? 15.138 -0.064 -3.184 1.00 86.25 113 GLU A CA 1
ATOM 857 C C . GLU A 1 113 ? 15.871 -0.550 -4.438 1.00 86.25 113 GLU A C 1
ATOM 859 O O . GLU A 1 113 ? 16.357 -1.680 -4.512 1.00 86.25 113 GLU A O 1
ATOM 864 N N . LEU A 1 114 ? 15.933 0.317 -5.443 1.00 89.75 114 LEU A N 1
ATOM 865 C CA . LEU A 1 114 ? 16.578 0.083 -6.727 1.00 89.75 114 LEU A CA 1
ATOM 866 C C . LEU A 1 114 ? 17.529 1.237 -7.019 1.00 89.75 114 LEU A C 1
ATOM 868 O O . LEU A 1 114 ? 17.090 2.378 -7.134 1.00 89.75 114 LEU A O 1
ATOM 872 N N . SER A 1 115 ? 18.821 0.960 -7.196 1.00 90.81 115 SER A N 1
ATOM 873 C CA . SER A 1 115 ? 19.739 1.978 -7.713 1.00 90.81 115 SER A CA 1
ATOM 874 C C . SER A 1 115 ? 19.349 2.371 -9.141 1.00 90.81 115 SER A C 1
ATOM 876 O O . SER A 1 115 ? 18.817 1.552 -9.900 1.00 90.81 115 SER A O 1
ATOM 878 N N . ARG A 1 116 ? 19.653 3.607 -9.549 1.00 90.38 116 ARG A N 1
ATOM 879 C CA . ARG A 1 116 ? 19.427 4.079 -10.924 1.00 90.38 116 ARG A CA 1
ATOM 880 C C . ARG A 1 116 ? 20.014 3.145 -11.977 1.00 90.38 116 ARG A C 1
ATOM 882 O O . ARG A 1 116 ? 19.333 2.807 -12.941 1.00 90.38 116 ARG A O 1
ATOM 889 N N . SER A 1 117 ? 21.260 2.712 -11.790 1.00 89.31 117 SER A N 1
ATOM 890 C CA . SER A 1 117 ? 21.947 1.814 -12.723 1.00 89.31 117 SER A CA 1
ATOM 891 C C . SER A 1 117 ? 21.227 0.473 -12.859 1.00 89.31 117 SER A C 1
ATOM 893 O O . SER A 1 117 ? 21.049 -0.017 -13.973 1.00 89.31 117 SER A O 1
ATOM 895 N N . HIS A 1 118 ? 20.745 -0.089 -11.749 1.00 90.38 118 HIS A N 1
ATOM 896 C CA . HIS A 1 118 ? 19.982 -1.331 -11.758 1.00 90.38 118 HIS A CA 1
ATOM 897 C C . HIS A 1 118 ? 18.601 -1.138 -12.403 1.00 90.38 118 HIS A C 1
ATOM 899 O O . HIS A 1 118 ? 18.181 -1.965 -13.209 1.00 90.38 118 HIS A O 1
ATOM 905 N N . LEU A 1 119 ? 17.912 -0.029 -12.120 1.00 91.19 119 LEU A N 1
ATOM 906 C CA . LEU A 1 119 ? 16.625 0.277 -12.744 1.00 91.19 119 LEU A CA 1
ATOM 907 C C . LEU A 1 119 ? 16.756 0.399 -14.267 1.00 91.19 119 LEU A C 1
ATOM 909 O O . LEU A 1 119 ? 15.992 -0.233 -14.991 1.00 91.19 119 LEU A O 1
ATOM 913 N N . ILE A 1 120 ? 17.747 1.149 -14.752 1.00 91.44 120 ILE A N 1
ATOM 914 C CA . ILE A 1 120 ? 18.025 1.295 -16.188 1.00 91.44 120 ILE A CA 1
ATOM 915 C C . ILE A 1 120 ? 18.350 -0.062 -16.812 1.00 91.44 120 ILE A C 1
ATOM 917 O O . ILE A 1 120 ? 17.770 -0.418 -17.837 1.00 91.44 120 ILE A O 1
ATOM 921 N N . TYR A 1 121 ? 19.211 -0.853 -16.165 1.00 90.94 121 TYR A N 1
ATOM 922 C CA . TYR A 1 121 ? 19.541 -2.200 -16.624 1.00 90.94 121 TYR A CA 1
ATOM 923 C C . TYR A 1 121 ? 18.290 -3.078 -16.772 1.00 90.94 121 TYR A C 1
ATOM 925 O O . TYR A 1 121 ? 18.100 -3.720 -17.805 1.00 90.94 121 TYR A O 1
ATOM 933 N N . LEU A 1 122 ? 17.395 -3.076 -15.777 1.00 90.69 122 LEU A N 1
ATOM 934 C CA . LEU A 1 122 ? 16.140 -3.826 -15.844 1.00 90.69 122 LEU A CA 1
ATOM 935 C C . LEU A 1 122 ? 15.245 -3.310 -16.970 1.00 90.69 122 LEU A C 1
ATOM 937 O O . LEU A 1 122 ? 14.751 -4.114 -17.759 1.00 90.69 122 LEU A O 1
ATOM 941 N N . MET A 1 123 ? 15.084 -1.992 -17.092 1.00 89.06 123 MET A N 1
ATOM 942 C CA . MET A 1 123 ? 14.272 -1.367 -18.138 1.00 89.06 123 MET A CA 1
ATOM 943 C C . MET A 1 123 ? 14.782 -1.697 -19.543 1.00 89.06 123 MET A C 1
ATOM 945 O O . MET A 1 123 ? 13.967 -1.900 -20.434 1.00 89.06 123 MET A O 1
ATOM 949 N N . GLN A 1 124 ? 16.092 -1.833 -19.748 1.00 88.19 124 GLN A N 1
ATOM 950 C CA . GLN A 1 124 ? 16.685 -2.210 -21.037 1.00 88.19 124 GLN A CA 1
ATOM 951 C C . GLN A 1 124 ? 16.701 -3.723 -21.280 1.00 88.19 124 GLN A C 1
ATOM 953 O O . GLN A 1 124 ? 16.730 -4.170 -22.428 1.00 88.19 124 GLN A O 1
ATOM 958 N N . SER A 1 125 ? 16.689 -4.529 -20.216 1.00 83.56 125 SER A N 1
ATOM 959 C CA . SER A 1 125 ? 16.794 -5.979 -20.337 1.00 83.56 125 SER A CA 1
ATOM 960 C C . SER A 1 125 ? 15.614 -6.559 -21.126 1.00 83.56 125 SER A C 1
ATOM 962 O O . SER A 1 125 ? 14.442 -6.377 -20.784 1.00 83.56 125 SER A O 1
ATOM 964 N N . ALA A 1 126 ? 15.919 -7.296 -22.194 1.00 68.75 126 ALA A N 1
ATOM 965 C CA . ALA A 1 126 ? 14.897 -7.986 -22.966 1.00 68.75 126 ALA A CA 1
ATOM 966 C C . ALA A 1 126 ? 14.131 -8.991 -22.083 1.00 68.75 126 ALA A C 1
ATOM 968 O O . ALA A 1 126 ? 14.655 -9.563 -21.1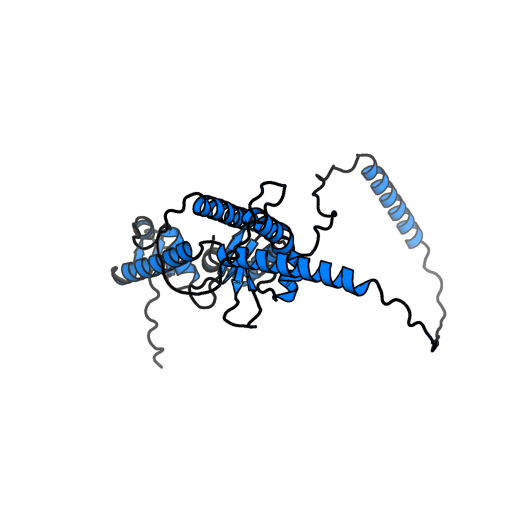14 1.00 68.75 126 ALA A O 1
ATOM 969 N N . LEU A 1 127 ? 12.862 -9.227 -22.418 1.00 59.41 127 LEU A N 1
ATOM 970 C CA . LEU A 1 127 ? 12.122 -10.360 -21.875 1.00 59.41 127 LEU A CA 1
ATOM 971 C C . LEU A 1 127 ? 12.833 -11.640 -22.324 1.00 59.41 127 LEU A C 1
ATOM 973 O O . LEU A 1 127 ? 12.855 -11.932 -23.516 1.00 59.41 127 LEU A O 1
ATOM 977 N N . GLN A 1 128 ? 13.448 -12.385 -21.398 1.00 49.06 128 GLN A N 1
ATOM 978 C CA . GLN A 1 128 ? 13.941 -13.714 -21.748 1.00 49.06 128 GLN A CA 1
ATOM 979 C C . GLN A 1 128 ? 12.727 -14.558 -22.177 1.00 49.06 128 GLN A C 1
ATOM 981 O O . GLN A 1 128 ? 11.746 -14.597 -21.428 1.00 49.06 128 GLN A O 1
ATOM 986 N N . PRO A 1 129 ? 12.758 -15.240 -23.337 1.00 43.75 129 PRO A N 1
ATOM 987 C CA . PRO A 1 129 ? 11.627 -16.026 -23.848 1.00 43.75 129 PRO A CA 1
ATOM 988 C C . PRO A 1 129 ? 11.151 -17.184 -22.947 1.00 43.75 129 PRO A C 1
ATOM 990 O O . PRO A 1 129 ? 10.185 -17.865 -23.279 1.00 43.75 129 PRO A O 1
ATOM 993 N N . SER A 1 130 ? 11.794 -17.424 -21.807 1.00 41.28 130 SER A N 1
ATOM 994 C CA . SER A 1 130 ? 11.643 -18.649 -21.018 1.00 41.28 130 SER A CA 1
ATOM 995 C C . SER A 1 130 ? 10.495 -18.650 -19.998 1.00 41.28 130 SER A C 1
ATOM 997 O O . SER A 1 130 ? 10.352 -19.629 -19.275 1.00 41.28 130 SER A O 1
ATOM 999 N N . GLN A 1 131 ? 9.667 -17.601 -19.912 1.00 39.53 131 GLN A N 1
ATOM 1000 C CA . GLN A 1 131 ? 8.525 -17.554 -18.974 1.00 39.53 131 GLN A CA 1
ATOM 1001 C C . GLN A 1 131 ? 7.167 -17.299 -19.643 1.00 39.53 131 GLN A C 1
ATOM 1003 O O . GLN A 1 131 ? 6.243 -16.769 -19.026 1.00 39.53 131 GLN A O 1
ATOM 1008 N N . ARG A 1 132 ? 6.996 -17.725 -20.901 1.00 36.19 132 ARG A N 1
ATOM 1009 C CA . ARG A 1 132 ? 5.644 -17.958 -21.419 1.00 36.19 132 ARG A CA 1
ATOM 1010 C C . ARG A 1 132 ? 5.118 -19.206 -20.718 1.00 36.19 132 ARG A C 1
ATOM 1012 O O . ARG A 1 132 ? 5.584 -20.308 -20.984 1.00 36.19 132 ARG A O 1
ATOM 1019 N N . SER A 1 133 ? 4.200 -19.005 -19.784 1.00 39.56 133 SER A N 1
ATOM 1020 C CA . SER A 1 133 ? 3.472 -20.045 -19.067 1.00 39.56 133 SER A CA 1
ATOM 1021 C C . SER A 1 133 ? 2.910 -21.039 -20.086 1.00 39.56 133 SER A C 1
ATOM 1023 O O . SER A 1 133 ? 1.922 -20.752 -20.762 1.00 39.56 133 SER A O 1
ATOM 1025 N N . GLN A 1 134 ? 3.558 -22.192 -20.249 1.00 34.00 134 GLN A N 1
ATOM 1026 C CA . GLN A 1 134 ? 2.879 -23.330 -20.844 1.00 34.00 134 GLN A CA 1
ATOM 1027 C C . GLN A 1 134 ? 1.828 -23.778 -19.824 1.00 34.00 134 GLN A C 1
ATOM 1029 O O . GLN A 1 134 ? 2.164 -23.910 -18.643 1.00 34.00 134 GLN A O 1
ATOM 1034 N N . PRO A 1 135 ? 0.563 -23.993 -20.223 1.00 38.53 135 PRO A N 1
ATOM 1035 C CA . PRO A 1 135 ? -0.341 -24.753 -19.382 1.00 38.53 135 PRO A CA 1
ATOM 1036 C C . PRO A 1 135 ? 0.314 -26.115 -19.166 1.00 38.53 135 PRO A C 1
ATOM 1038 O O . PRO A 1 135 ? 0.667 -26.792 -20.131 1.00 38.53 135 PRO A O 1
ATOM 1041 N N . THR A 1 136 ? 0.531 -26.472 -17.905 1.00 41.56 136 THR A N 1
ATOM 1042 C CA . THR A 1 136 ? 1.040 -27.773 -17.485 1.00 41.56 136 THR A CA 1
ATOM 1043 C C . THR A 1 136 ? 0.135 -28.843 -18.088 1.00 41.56 136 THR A C 1
ATOM 1045 O O . THR A 1 136 ? -0.940 -29.124 -17.559 1.00 41.56 136 THR A O 1
ATOM 1048 N N . GLN A 1 137 ? 0.519 -29.406 -19.235 1.00 47.38 137 GLN A N 1
ATOM 1049 C CA . GLN A 1 137 ? -0.115 -30.621 -19.712 1.00 47.38 137 GLN A CA 1
ATOM 1050 C C . GLN A 1 137 ? 0.204 -31.711 -18.685 1.00 47.38 137 GLN A C 1
ATOM 1052 O O . GLN A 1 137 ? 1.365 -31.837 -18.280 1.00 47.38 137 GLN A O 1
ATOM 1057 N N . PRO A 1 138 ? -0.796 -32.476 -18.218 1.00 48.53 138 PRO A N 1
ATOM 1058 C CA . PRO A 1 138 ? -0.512 -33.651 -17.417 1.00 48.53 138 PRO A CA 1
ATOM 1059 C C . PRO A 1 138 ? 0.381 -34.592 -18.242 1.00 48.53 138 PRO A C 1
ATOM 1061 O O . PRO A 1 138 ? 0.185 -34.705 -19.457 1.00 48.53 138 PRO A O 1
ATOM 1064 N N . PRO A 1 139 ? 1.376 -35.242 -17.615 1.00 50.91 139 PRO A N 1
ATOM 1065 C CA . PRO A 1 139 ? 2.261 -36.151 -18.326 1.00 50.91 139 PRO A CA 1
ATOM 1066 C C . PRO A 1 139 ? 1.432 -37.247 -19.011 1.00 50.91 139 PRO A C 1
ATOM 1068 O O . PRO A 1 139 ? 0.456 -37.729 -18.424 1.00 50.91 139 PRO A O 1
ATOM 1071 N N . PRO A 1 140 ? 1.787 -37.659 -20.241 1.00 54.28 140 PRO A N 1
ATOM 1072 C CA . PRO A 1 140 ? 1.089 -38.741 -20.913 1.00 54.28 140 PRO A CA 1
ATOM 1073 C C . PRO A 1 140 ? 1.149 -40.015 -20.047 1.00 54.28 140 PRO A C 1
ATOM 1075 O O . PRO A 1 140 ? 2.188 -40.300 -19.440 1.00 54.28 140 PRO A O 1
ATOM 1078 N N . PRO A 1 141 ? 0.069 -40.817 -20.000 1.00 50.88 141 PRO A N 1
ATOM 1079 C CA . PRO A 1 141 ? -0.087 -41.947 -19.074 1.00 50.88 141 PRO A CA 1
ATOM 1080 C C . PRO A 1 141 ? 0.933 -43.091 -19.241 1.00 50.88 141 PRO A C 1
ATOM 1082 O O . PRO A 1 141 ? 0.881 -44.070 -18.505 1.00 50.88 141 PRO A O 1
ATOM 1085 N N . GLN A 1 142 ? 1.897 -42.977 -20.155 1.00 56.47 142 GLN A N 1
ATOM 1086 C CA . GLN A 1 142 ? 2.948 -43.975 -20.356 1.00 56.47 142 GLN A CA 1
ATOM 1087 C C . GLN A 1 142 ? 4.185 -43.770 -19.465 1.00 56.47 142 GLN A C 1
ATOM 1089 O O . GLN A 1 142 ? 4.938 -44.719 -19.257 1.00 56.47 142 GLN A O 1
ATOM 1094 N N . GLN A 1 143 ? 4.388 -42.584 -18.873 1.00 51.31 143 GLN A N 1
ATOM 1095 C CA . GLN A 1 143 ? 5.567 -42.347 -18.024 1.00 51.31 143 GLN A CA 1
ATOM 1096 C C . GLN A 1 143 ? 5.421 -42.876 -16.588 1.00 51.31 143 GLN A C 1
ATOM 1098 O O . GLN A 1 143 ? 6.424 -43.220 -15.967 1.00 51.31 143 GLN A O 1
ATOM 1103 N N . LEU A 1 144 ? 4.196 -43.041 -16.070 1.00 49.34 144 LEU A N 1
ATOM 1104 C CA . LEU A 1 144 ? 3.994 -43.545 -14.704 1.00 49.34 144 LEU A CA 1
ATOM 1105 C C . LEU A 1 144 ? 4.290 -45.053 -14.568 1.00 49.34 144 LEU A C 1
ATOM 1107 O O . LEU A 1 144 ? 4.733 -45.499 -13.512 1.00 49.34 144 LEU A O 1
ATOM 1111 N N . GLN A 1 145 ? 4.101 -45.840 -15.635 1.00 57.03 145 GLN A N 1
ATOM 1112 C CA . GLN A 1 145 ? 4.388 -47.282 -15.621 1.00 57.03 145 GLN A CA 1
ATOM 1113 C C . GLN A 1 145 ? 5.888 -47.589 -15.696 1.00 57.03 145 GLN A C 1
ATOM 1115 O O . GLN A 1 145 ? 6.357 -48.501 -15.014 1.00 57.03 145 GLN A O 1
ATOM 1120 N N . GLN A 1 146 ? 6.661 -46.798 -16.449 1.00 57.94 146 GLN A N 1
ATOM 1121 C CA . GLN A 1 146 ? 8.115 -46.977 -16.517 1.00 57.94 146 GLN A CA 1
ATOM 1122 C C . GLN A 1 146 ? 8.812 -46.550 -15.220 1.00 57.94 146 GLN A C 1
ATOM 1124 O O . GLN A 1 146 ? 9.712 -47.254 -14.764 1.00 57.94 146 GLN A O 1
ATOM 1129 N N . SER A 1 147 ? 8.360 -45.470 -14.569 1.00 56.00 147 SER A N 1
ATOM 1130 C CA . SER A 1 147 ? 8.919 -45.056 -13.275 1.00 56.00 147 SER A CA 1
ATOM 1131 C C . SER A 1 147 ? 8.624 -46.063 -12.158 1.00 56.00 147 SER A C 1
ATOM 1133 O O . SER A 1 147 ? 9.497 -46.308 -11.327 1.00 56.00 147 SER A O 1
ATOM 1135 N N . GLN A 1 148 ? 7.449 -46.707 -12.158 1.00 60.25 148 GLN A N 1
ATOM 1136 C CA . GLN A 1 148 ? 7.144 -47.772 -11.193 1.00 60.25 148 GLN A CA 1
ATOM 1137 C C . GLN A 1 148 ? 7.954 -49.054 -11.448 1.00 60.25 148 GLN A C 1
ATOM 1139 O O . GLN A 1 148 ? 8.447 -49.650 -10.490 1.00 60.25 148 GLN A O 1
ATOM 1144 N N . HIS A 1 149 ? 8.171 -49.447 -12.711 1.00 61.03 149 HIS A N 1
ATOM 1145 C CA . HIS A 1 149 ? 9.035 -50.593 -13.032 1.00 61.03 149 HIS A CA 1
ATOM 1146 C C . HIS A 1 149 ? 10.508 -50.333 -12.687 1.00 61.03 149 HIS A C 1
ATOM 1148 O O . HIS A 1 149 ? 11.166 -51.213 -12.131 1.00 61.03 149 HIS A O 1
ATOM 1154 N N . GLN A 1 150 ? 11.028 -49.124 -12.932 1.00 63.19 150 GLN A N 1
ATOM 1155 C CA . GLN A 1 150 ? 12.392 -48.770 -12.518 1.00 63.19 150 GLN A CA 1
ATOM 1156 C C . GLN A 1 150 ? 12.556 -48.760 -10.994 1.00 63.19 150 GLN A C 1
ATOM 1158 O O . GLN A 1 150 ? 13.571 -49.250 -10.499 1.00 63.19 150 GLN A O 1
ATOM 1163 N N . HIS A 1 151 ? 11.562 -48.275 -10.239 1.00 62.12 151 HIS A N 1
ATOM 1164 C CA . HIS A 1 151 ? 11.620 -48.303 -8.774 1.00 62.12 151 HIS A CA 1
ATOM 1165 C C . HIS A 1 151 ? 11.572 -49.732 -8.213 1.00 62.12 151 HIS A C 1
ATOM 1167 O O . HIS A 1 151 ? 12.332 -50.051 -7.298 1.00 62.12 151 HIS A O 1
ATOM 1173 N N . GLN A 1 152 ? 10.746 -50.619 -8.780 1.00 64.19 152 GLN A N 1
ATOM 1174 C CA . GLN A 1 152 ? 10.725 -52.028 -8.368 1.00 64.19 152 GLN A CA 1
ATOM 1175 C C . GLN A 1 152 ? 12.034 -52.752 -8.701 1.00 64.19 152 GLN A C 1
ATOM 1177 O O . GLN A 1 152 ? 12.536 -53.506 -7.867 1.00 64.19 152 GLN A O 1
ATOM 1182 N N . HIS A 1 153 ? 12.633 -52.489 -9.867 1.00 69.25 153 HIS A N 1
ATOM 1183 C CA . HIS A 1 153 ? 13.895 -53.129 -10.240 1.00 69.25 153 HIS A CA 1
ATOM 1184 C C . HIS A 1 153 ? 15.070 -52.642 -9.374 1.00 69.25 153 HIS A C 1
ATOM 1186 O O . HIS A 1 153 ? 15.895 -53.451 -8.948 1.00 69.25 153 HIS A O 1
ATOM 1192 N N . GLN A 1 154 ? 15.110 -51.350 -9.020 1.00 67.69 154 GLN A N 1
ATOM 1193 C CA . GLN A 1 154 ? 16.103 -50.829 -8.074 1.00 67.69 154 GLN A CA 1
ATOM 1194 C C . GLN A 1 154 ? 15.926 -51.410 -6.667 1.00 67.69 154 GLN A C 1
ATOM 1196 O O . GLN A 1 154 ? 16.920 -51.766 -6.035 1.00 67.69 154 GLN A O 1
ATOM 1201 N N . HIS A 1 155 ? 14.690 -51.576 -6.185 1.00 65.50 155 HIS A N 1
ATOM 1202 C CA . HIS A 1 155 ? 14.452 -52.161 -4.863 1.00 65.50 155 HIS A CA 1
ATOM 1203 C C . HIS A 1 155 ? 14.874 -53.640 -4.801 1.00 65.50 155 HIS A C 1
ATOM 1205 O O . HIS A 1 155 ? 15.462 -54.076 -3.811 1.00 65.50 155 HIS A O 1
ATOM 1211 N N . GLN A 1 156 ? 14.662 -54.399 -5.883 1.00 65.00 156 GLN A N 1
ATOM 1212 C CA . GLN A 1 156 ? 15.068 -55.805 -5.966 1.00 65.00 156 GLN A CA 1
ATOM 1213 C C . GLN A 1 156 ? 16.597 -55.972 -6.062 1.00 65.00 156 GLN A C 1
ATOM 1215 O O . GLN A 1 156 ? 17.157 -56.867 -5.429 1.00 65.00 156 GLN A O 1
ATOM 1220 N N . GLN A 1 157 ? 17.297 -55.071 -6.764 1.00 65.44 157 GLN A N 1
ATOM 1221 C CA . GLN A 1 157 ? 18.767 -55.053 -6.786 1.00 65.44 157 GLN A CA 1
ATOM 1222 C C . GLN A 1 157 ? 19.373 -54.643 -5.435 1.00 65.44 157 GLN A C 1
ATOM 1224 O O . GLN A 1 157 ? 20.388 -55.208 -5.022 1.00 65.44 157 GLN A O 1
ATOM 1229 N N . HIS A 1 158 ? 18.740 -53.713 -4.710 1.00 59.59 158 HIS A N 1
ATOM 1230 C CA . HIS A 1 158 ? 19.215 -53.290 -3.391 1.00 59.59 158 HIS A CA 1
ATOM 1231 C C . HIS A 1 158 ? 19.100 -54.413 -2.346 1.00 59.59 158 HIS A C 1
ATOM 1233 O O . HIS A 1 158 ? 20.013 -54.597 -1.542 1.00 59.59 158 HIS A O 1
ATOM 1239 N N . GLN A 1 159 ? 18.037 -55.225 -2.400 1.00 61.47 159 GLN A N 1
ATOM 1240 C CA . GLN A 1 159 ? 17.908 -56.397 -1.525 1.00 61.47 159 GLN A CA 1
ATOM 1241 C C . GLN A 1 159 ? 18.945 -57.489 -1.838 1.00 61.47 159 GLN A C 1
ATOM 1243 O O . GLN A 1 159 ? 19.430 -58.143 -0.917 1.00 61.47 159 GLN A O 1
ATOM 1248 N N . HIS A 1 160 ? 19.348 -57.657 -3.103 1.00 55.38 160 HIS A N 1
ATOM 1249 C CA . HIS A 1 160 ? 20.381 -58.634 -3.467 1.00 55.38 160 HIS A CA 1
ATOM 1250 C C . HIS A 1 160 ? 21.797 -58.198 -3.046 1.00 55.38 160 HIS A C 1
ATOM 1252 O O . HIS A 1 160 ? 22.605 -59.037 -2.652 1.00 55.38 160 HIS A O 1
ATOM 1258 N N . GLN A 1 161 ? 22.103 -56.893 -3.057 1.00 58.19 161 GLN A N 1
ATOM 1259 C CA . GLN A 1 161 ? 23.403 -56.390 -2.586 1.00 58.19 161 GLN A CA 1
ATOM 1260 C C . GLN A 1 161 ? 23.548 -56.425 -1.057 1.00 58.19 161 GLN A C 1
ATOM 1262 O O . GLN A 1 161 ? 24.648 -56.663 -0.560 1.00 58.19 161 GLN A O 1
ATOM 1267 N N . GLN A 1 162 ? 22.456 -56.271 -0.299 1.00 53.97 162 GLN A N 1
ATOM 1268 C CA . GLN A 1 162 ? 22.509 -56.332 1.170 1.00 53.97 162 GLN A CA 1
ATOM 1269 C C . GLN A 1 162 ? 22.758 -57.748 1.731 1.00 53.97 162 GLN A C 1
ATOM 1271 O O . GLN A 1 162 ? 23.120 -57.879 2.897 1.00 53.97 162 GLN A O 1
ATOM 1276 N N . GLY A 1 163 ? 22.654 -58.802 0.910 1.00 47.88 163 GLY A N 1
ATOM 1277 C CA . GLY A 1 163 ? 22.991 -60.179 1.296 1.00 47.88 163 GLY A CA 1
ATOM 1278 C C . GLY A 1 163 ? 24.447 -60.602 1.051 1.00 47.88 163 GLY A C 1
ATOM 1279 O O . GLY A 1 163 ? 24.819 -61.707 1.437 1.00 47.88 163 GLY A O 1
ATOM 1280 N N . SER A 1 164 ? 25.280 -59.768 0.412 1.00 49.38 164 SER A N 1
ATOM 1281 C CA . SER A 1 164 ? 26.575 -60.205 -0.145 1.00 49.38 164 SER A CA 1
ATOM 1282 C C . SER A 1 164 ? 27.778 -59.318 0.214 1.00 49.38 164 SER A C 1
ATOM 1284 O O . SER A 1 164 ? 28.769 -59.322 -0.514 1.00 49.38 164 SER A O 1
ATOM 1286 N N . LEU A 1 165 ? 27.748 -58.564 1.320 1.00 46.56 165 LEU A N 1
ATOM 1287 C CA . LEU A 1 165 ? 28.893 -57.743 1.755 1.00 46.56 165 LEU A CA 1
ATOM 1288 C C . LEU A 1 165 ? 29.170 -57.860 3.263 1.00 46.56 165 LEU A C 1
ATOM 1290 O O . LEU A 1 165 ? 29.220 -56.882 4.002 1.00 46.56 165 LEU A O 1
ATOM 1294 N N . LEU A 1 166 ? 29.409 -59.096 3.704 1.00 47.75 166 LEU A N 1
ATOM 1295 C CA . LEU A 1 166 ? 30.267 -59.417 4.847 1.00 47.75 166 LEU A CA 1
ATOM 1296 C C . LEU A 1 166 ? 31.474 -60.185 4.301 1.00 47.75 166 LEU A C 1
ATOM 1298 O O . LEU A 1 166 ? 31.566 -61.400 4.450 1.00 47.75 166 LEU A O 1
ATOM 1302 N N . ARG A 1 167 ? 32.366 -59.479 3.597 1.00 44.66 167 ARG A N 1
ATOM 1303 C CA . ARG A 1 167 ? 33.764 -59.878 3.393 1.00 44.66 167 ARG A CA 1
ATOM 1304 C C . ARG A 1 167 ? 34.580 -58.725 2.807 1.00 44.66 167 ARG A C 1
ATOM 1306 O O . ARG A 1 167 ? 34.213 -58.124 1.807 1.00 44.66 167 ARG A O 1
ATOM 1313 N N . ASP A 1 168 ? 35.695 -58.511 3.489 1.00 43.97 168 ASP A N 1
ATOM 1314 C CA . ASP A 1 168 ? 36.956 -57.932 3.041 1.00 43.97 168 ASP A CA 1
ATOM 1315 C C . ASP A 1 168 ? 37.197 -56.413 3.118 1.00 43.97 168 ASP A C 1
ATOM 1317 O O . ASP A 1 168 ? 36.622 -55.563 2.445 1.00 43.97 168 ASP A O 1
ATOM 1321 N N . HIS A 1 169 ? 38.149 -56.127 4.011 1.00 37.88 169 HIS A N 1
ATOM 1322 C CA . HIS A 1 169 ? 38.920 -54.910 4.189 1.00 37.88 169 HIS A CA 1
ATOM 1323 C C . HIS A 1 169 ? 39.851 -54.621 2.994 1.00 37.88 169 HIS A C 1
ATOM 1325 O O . HIS A 1 169 ? 40.377 -55.541 2.372 1.00 37.88 169 HIS A O 1
ATOM 1331 N N . LYS A 1 170 ? 40.268 -53.344 2.920 1.00 34.25 170 LYS A N 1
ATOM 1332 C CA . LYS A 1 170 ? 41.672 -52.865 3.037 1.00 34.25 170 LYS A CA 1
ATOM 1333 C C . LYS A 1 170 ? 42.177 -52.025 1.838 1.00 34.25 170 LYS A C 1
ATOM 1335 O O . LYS A 1 170 ? 42.097 -52.439 0.694 1.00 34.25 170 LYS A O 1
ATOM 1340 N N . VAL A 1 171 ? 42.874 -50.935 2.203 1.00 37.44 171 VAL A N 1
ATOM 1341 C CA . VAL A 1 171 ? 44.033 -50.292 1.524 1.00 37.44 171 VAL A CA 1
ATOM 1342 C C . VAL A 1 171 ? 43.810 -49.066 0.602 1.00 37.44 171 VAL A C 1
ATOM 1344 O O . VAL A 1 171 ? 43.529 -49.187 -0.578 1.00 37.44 171 VAL A O 1
ATOM 1347 N N . GLN A 1 172 ? 44.118 -47.900 1.202 1.00 34.06 172 GLN A N 1
ATOM 1348 C CA . GLN A 1 172 ? 45.132 -46.866 0.860 1.00 34.06 172 GLN A CA 1
ATOM 1349 C C . GLN A 1 172 ? 45.061 -45.916 -0.359 1.00 34.06 172 GLN A C 1
ATOM 1351 O O . GLN A 1 172 ? 44.922 -46.334 -1.498 1.00 34.06 172 GLN A O 1
ATOM 1356 N N . LYS A 1 173 ? 45.524 -44.685 -0.019 1.00 32.47 173 LYS A N 1
ATOM 1357 C CA . LYS A 1 173 ? 46.456 -43.756 -0.720 1.00 32.47 173 LYS A CA 1
ATOM 1358 C C . LYS A 1 173 ? 45.943 -43.076 -1.996 1.00 32.47 173 LYS A C 1
ATOM 1360 O O . LYS A 1 173 ? 45.189 -43.655 -2.748 1.00 32.47 173 LYS A O 1
ATOM 1365 N N . ALA A 1 174 ? 46.417 -41.904 -2.411 1.00 32.84 174 ALA A N 1
ATOM 1366 C CA . ALA A 1 174 ? 47.100 -40.737 -1.841 1.00 32.84 174 ALA A CA 1
ATOM 1367 C C . ALA A 1 174 ? 47.341 -39.775 -3.029 1.00 32.84 174 ALA A C 1
ATOM 1369 O O . ALA A 1 174 ? 47.464 -40.238 -4.156 1.00 32.84 174 ALA A O 1
ATOM 1370 N N . SER A 1 175 ? 47.513 -38.481 -2.726 1.00 33.75 175 SER A N 1
ATOM 1371 C CA . SER A 1 175 ? 48.421 -37.511 -3.388 1.00 33.75 175 SER A CA 1
ATOM 1372 C C . SER A 1 175 ? 48.330 -37.212 -4.898 1.00 33.75 175 SER A C 1
ATOM 1374 O O . SER A 1 175 ? 48.578 -38.089 -5.714 1.00 33.75 175 SER A O 1
ATOM 1376 N N . ALA A 1 176 ? 48.190 -35.918 -5.233 1.00 36.69 176 ALA A N 1
ATOM 1377 C CA . ALA A 1 176 ? 49.092 -35.090 -6.077 1.00 36.69 176 ALA A CA 1
ATOM 1378 C C . ALA A 1 176 ? 48.344 -33.778 -6.433 1.00 36.69 176 ALA A C 1
ATOM 1380 O O . ALA A 1 176 ? 47.211 -33.842 -6.889 1.00 36.69 176 ALA A O 1
ATOM 1381 N N . LEU A 1 177 ? 48.755 -32.563 -6.044 1.00 35.38 177 LEU A N 1
ATOM 1382 C CA . LEU A 1 177 ? 49.919 -31.748 -6.445 1.00 35.38 177 LEU A CA 1
ATOM 1383 C C . LEU A 1 177 ? 50.080 -31.516 -7.957 1.00 35.38 177 LEU A C 1
ATOM 1385 O O . LEU A 1 177 ? 50.385 -32.441 -8.698 1.00 35.38 177 LEU A O 1
ATOM 1389 N N . GLY A 1 178 ? 50.066 -30.229 -8.333 1.00 29.22 178 GLY A N 1
ATOM 1390 C CA . GLY A 1 178 ? 50.940 -29.675 -9.374 1.00 29.22 178 GLY A CA 1
ATOM 1391 C C . GLY A 1 178 ? 50.238 -29.068 -10.589 1.00 29.22 178 GLY A C 1
ATOM 1392 O O . GLY A 1 178 ? 49.481 -29.748 -11.269 1.00 29.22 178 GLY A O 1
ATOM 1393 N N . GLY A 1 179 ? 50.564 -27.809 -10.912 1.00 34.09 179 GLY A N 1
ATOM 1394 C CA . GLY A 1 179 ? 50.297 -27.264 -12.248 1.00 34.09 179 GLY A CA 1
ATOM 1395 C C . GLY A 1 179 ? 50.255 -25.742 -12.372 1.00 34.09 179 GLY A C 1
ATOM 1396 O O . GLY A 1 179 ? 49.194 -25.180 -12.602 1.00 34.09 179 GLY A O 1
ATOM 1397 N N . ARG A 1 180 ? 51.414 -25.082 -12.254 1.00 38.69 180 ARG A N 1
ATOM 1398 C CA . ARG A 1 180 ? 51.670 -23.734 -12.798 1.00 38.69 180 ARG A CA 1
ATOM 1399 C C . ARG A 1 180 ? 51.569 -23.755 -14.331 1.00 38.69 180 ARG A C 1
ATOM 1401 O O . ARG A 1 180 ? 52.013 -24.721 -14.944 1.00 38.69 180 ARG A O 1
ATOM 1408 N N . GLY A 1 181 ? 51.123 -22.650 -14.924 1.00 35.34 181 GLY A N 1
ATOM 1409 C CA . GLY A 1 181 ? 51.263 -22.368 -16.354 1.00 35.34 181 GLY A CA 1
ATOM 1410 C C . GLY A 1 181 ? 51.118 -20.873 -16.638 1.00 35.34 181 GLY A C 1
ATOM 1411 O O . GLY A 1 181 ? 50.008 -20.354 -16.647 1.00 35.34 181 GLY A O 1
ATOM 1412 N N . GLU A 1 182 ? 52.253 -20.198 -16.815 1.00 38.75 182 GLU A N 1
ATOM 1413 C CA . GLU A 1 182 ? 52.385 -18.861 -17.406 1.00 38.75 182 GLU A CA 1
ATOM 1414 C C . GLU A 1 182 ? 52.344 -18.928 -18.943 1.00 38.75 182 GLU A C 1
ATOM 1416 O O . GLU A 1 182 ? 52.674 -19.954 -19.537 1.00 38.75 182 GLU A O 1
ATOM 1421 N N . GLY A 1 183 ? 52.037 -17.787 -19.568 1.00 33.53 183 GLY A N 1
ATOM 1422 C CA . GLY A 1 183 ? 52.176 -17.516 -21.005 1.00 33.53 183 GLY A CA 1
ATOM 1423 C C . GLY A 1 183 ? 50.832 -17.132 -21.627 1.00 33.53 183 GLY A C 1
ATOM 1424 O O . GLY A 1 183 ? 49.843 -17.821 -21.435 1.00 33.53 183 GLY A O 1
ATOM 1425 N N . GLY A 1 184 ? 50.662 -16.049 -22.374 1.00 31.80 184 GLY A N 1
ATOM 1426 C CA . GLY A 1 184 ? 51.583 -15.085 -22.956 1.00 31.80 184 GLY A CA 1
ATOM 1427 C C . GLY A 1 184 ? 50.900 -14.496 -24.198 1.00 31.80 184 GLY A C 1
ATOM 1428 O O . GLY A 1 184 ? 50.186 -15.207 -24.893 1.00 31.80 184 GLY A O 1
ATOM 1429 N N . GLY A 1 185 ? 51.133 -13.211 -24.470 1.00 32.12 185 GLY A N 1
ATOM 1430 C CA . GLY A 1 185 ? 51.164 -12.659 -25.829 1.00 32.12 185 GLY A CA 1
ATOM 1431 C C . GLY A 1 185 ? 49.850 -12.449 -26.596 1.00 32.12 185 GLY A C 1
ATOM 1432 O O . GLY A 1 185 ? 49.326 -13.357 -27.223 1.00 32.12 185 GLY A O 1
ATOM 1433 N N . GLY A 1 186 ? 49.484 -11.171 -26.731 1.00 35.62 186 GLY A N 1
ATOM 1434 C CA . GLY A 1 186 ? 49.274 -10.565 -28.049 1.00 35.62 186 GLY A CA 1
ATOM 1435 C C . GLY A 1 186 ? 47.878 -10.646 -28.670 1.00 35.62 186 GLY A C 1
ATOM 1436 O O . GLY A 1 186 ? 47.466 -11.688 -29.165 1.00 35.62 186 GLY A O 1
ATOM 1437 N N . ARG A 1 187 ? 47.233 -9.479 -28.799 1.00 40.66 187 ARG A N 1
ATOM 1438 C CA . ARG A 1 187 ? 46.822 -8.893 -30.092 1.00 40.66 187 ARG A CA 1
ATOM 1439 C C . ARG A 1 187 ? 46.029 -7.605 -29.865 1.00 40.66 187 ARG A C 1
ATOM 1441 O O . ARG A 1 187 ? 44.866 -7.634 -29.479 1.00 40.66 187 ARG A O 1
ATOM 1448 N N . GLU A 1 188 ? 46.674 -6.482 -30.160 1.00 45.81 188 GLU A N 1
ATOM 1449 C CA . GLU A 1 188 ? 45.989 -5.263 -30.579 1.00 45.81 188 GLU A CA 1
ATOM 1450 C C . GLU A 1 188 ? 45.515 -5.445 -32.027 1.00 45.81 188 GLU A C 1
ATOM 1452 O O . GLU A 1 188 ? 46.259 -5.934 -32.881 1.00 45.81 188 GLU A O 1
ATOM 1457 N N . GLY A 1 189 ? 44.268 -5.068 -32.300 1.00 39.22 189 GLY A N 1
ATOM 1458 C CA . GLY A 1 189 ? 43.709 -5.041 -33.649 1.00 39.22 189 GLY A CA 1
ATOM 1459 C C . GLY A 1 189 ? 42.185 -5.082 -33.638 1.00 39.22 189 GLY A C 1
ATOM 1460 O O . GLY A 1 189 ? 41.602 -6.143 -33.442 1.00 39.22 189 GLY A O 1
ATOM 1461 N N . GLY A 1 190 ? 41.536 -3.935 -33.870 1.00 39.81 190 GLY A N 1
ATOM 1462 C CA . GLY A 1 190 ? 40.083 -3.892 -34.092 1.00 39.81 190 GLY A CA 1
ATOM 1463 C C . GLY A 1 190 ? 39.365 -2.578 -33.770 1.00 39.81 190 GLY A C 1
ATOM 1464 O O . GLY A 1 190 ? 38.233 -2.609 -33.293 1.00 39.81 190 GLY A O 1
ATOM 1465 N N . GLY A 1 191 ? 39.987 -1.418 -33.999 1.00 44.62 191 GLY A N 1
ATOM 1466 C CA . GLY A 1 191 ? 39.313 -0.120 -33.911 1.00 44.62 191 GLY A CA 1
ATOM 1467 C C . GLY A 1 191 ? 38.399 0.103 -35.118 1.00 44.62 191 GLY A C 1
ATOM 1468 O O . GLY A 1 191 ? 38.867 0.487 -36.181 1.00 44.62 191 GLY A O 1
ATOM 1469 N N . GLY A 1 192 ? 37.102 -0.163 -34.962 1.00 43.66 192 GLY A N 1
ATOM 1470 C CA . GLY A 1 192 ? 36.103 0.096 -36.010 1.00 43.66 192 GLY A CA 1
ATOM 1471 C C . GLY A 1 192 ? 34.652 -0.183 -35.608 1.00 43.66 192 GLY A C 1
ATOM 1472 O O . GLY A 1 192 ? 33.742 0.418 -36.165 1.00 43.66 192 GLY A O 1
ATOM 1473 N N . SER A 1 193 ? 34.422 -1.020 -34.588 1.00 48.97 193 SER A N 1
ATOM 1474 C CA . SER A 1 193 ? 33.067 -1.367 -34.123 1.00 48.97 193 SER A CA 1
ATOM 1475 C C . SER A 1 193 ? 32.607 -0.605 -32.868 1.00 48.97 193 SER A C 1
ATOM 1477 O O . SER A 1 193 ? 31.448 -0.725 -32.478 1.00 48.97 193 SER A O 1
ATOM 1479 N N . SER A 1 194 ? 33.475 0.186 -32.220 1.00 53.69 194 SER A N 1
ATOM 1480 C CA . SER A 1 194 ? 33.141 0.829 -30.936 1.00 53.69 194 SER A CA 1
ATOM 1481 C C . SER A 1 194 ? 32.205 2.033 -31.076 1.00 53.69 194 SER A C 1
ATOM 1483 O O . SER A 1 194 ? 31.382 2.246 -30.193 1.00 53.69 194 SER A O 1
ATOM 1485 N N . ALA A 1 195 ? 32.272 2.782 -32.184 1.00 53.88 195 ALA A N 1
ATOM 1486 C CA . ALA A 1 195 ? 31.498 4.014 -32.379 1.00 53.88 195 ALA A CA 1
ATOM 1487 C C . ALA A 1 195 ? 30.013 3.779 -32.730 1.00 53.88 195 ALA A C 1
ATOM 1489 O O . ALA A 1 195 ? 29.158 4.602 -32.407 1.00 53.88 195 ALA A O 1
ATOM 1490 N N . ALA A 1 196 ? 29.691 2.666 -33.400 1.00 53.72 196 ALA A N 1
ATOM 1491 C CA . ALA A 1 196 ? 28.308 2.279 -33.689 1.00 53.72 196 ALA A CA 1
ATOM 1492 C C . ALA A 1 196 ? 27.646 1.638 -32.458 1.00 53.72 196 ALA A C 1
ATOM 1494 O O . ALA A 1 196 ? 26.518 1.990 -32.106 1.00 53.72 196 ALA A O 1
ATOM 1495 N N . SER A 1 197 ? 28.386 0.777 -31.746 1.00 62.22 197 SER A N 1
ATOM 1496 C CA . SER A 1 197 ? 27.942 0.204 -30.473 1.00 62.22 197 SER A CA 1
ATOM 1497 C C . SER A 1 197 ? 27.723 1.281 -29.408 1.00 62.22 197 SER A C 1
ATOM 1499 O O . SER A 1 197 ? 26.705 1.240 -28.722 1.00 62.22 197 SER A O 1
ATOM 1501 N N . SER A 1 198 ? 28.595 2.293 -29.314 1.00 69.19 198 SER A N 1
ATOM 1502 C CA . SER A 1 198 ? 28.426 3.392 -28.355 1.00 69.19 198 SER A CA 1
ATOM 1503 C C . SER A 1 198 ? 27.195 4.256 -28.644 1.00 69.19 198 SER A C 1
ATOM 1505 O O . SER A 1 198 ? 26.462 4.564 -27.709 1.00 69.19 198 SER A O 1
ATOM 1507 N N . ARG A 1 199 ? 26.887 4.563 -29.914 1.00 70.94 199 ARG A N 1
ATOM 1508 C CA . ARG A 1 199 ? 25.654 5.293 -30.277 1.00 70.94 199 ARG A CA 1
ATOM 1509 C C . ARG A 1 199 ? 24.389 4.495 -29.975 1.00 70.94 199 ARG A C 1
ATOM 1511 O O . ARG A 1 199 ? 23.449 5.044 -29.417 1.00 70.94 199 ARG A O 1
ATOM 1518 N N . SER A 1 200 ? 24.360 3.202 -30.309 1.00 72.31 200 SER A N 1
ATOM 1519 C CA . SER A 1 200 ? 23.194 2.353 -30.012 1.00 72.31 200 SER A CA 1
ATOM 1520 C C . SER A 1 200 ? 22.943 2.211 -28.503 1.00 72.31 200 SER A C 1
ATOM 1522 O O . SER A 1 200 ? 21.798 2.278 -28.056 1.00 72.31 200 SER A O 1
ATOM 1524 N N . ALA A 1 201 ? 24.014 2.111 -27.708 1.00 72.75 201 ALA A N 1
ATOM 1525 C CA . ALA A 1 201 ? 23.941 2.087 -26.253 1.00 72.75 201 ALA A CA 1
ATOM 1526 C C . ALA A 1 201 ? 23.457 3.430 -25.680 1.00 72.75 201 ALA A C 1
ATOM 1528 O O . ALA A 1 201 ? 22.598 3.431 -24.801 1.00 72.75 201 ALA A O 1
ATOM 1529 N N . GLN A 1 202 ? 23.941 4.560 -26.209 1.00 74.94 202 GLN A N 1
ATOM 1530 C CA . GLN A 1 202 ? 23.488 5.899 -25.813 1.00 74.94 202 GLN A CA 1
ATOM 1531 C C . GLN A 1 202 ? 21.991 6.104 -26.073 1.00 74.94 202 GLN A C 1
ATOM 1533 O O . GLN A 1 202 ? 21.273 6.491 -25.157 1.00 74.94 202 GLN A O 1
ATOM 1538 N N . VAL A 1 203 ? 21.493 5.743 -27.260 1.00 76.56 203 VAL A N 1
ATOM 1539 C CA . VAL A 1 203 ? 20.059 5.861 -27.594 1.00 76.56 203 VAL A CA 1
ATOM 1540 C C . VAL A 1 203 ? 19.193 5.007 -26.657 1.00 76.56 203 VAL A C 1
ATOM 1542 O O . VAL A 1 203 ? 18.139 5.443 -26.204 1.00 76.56 203 VAL A O 1
ATOM 1545 N N . SER A 1 204 ? 19.647 3.798 -26.308 1.00 82.31 204 SER A N 1
ATOM 1546 C CA . SER A 1 204 ? 18.919 2.935 -25.365 1.00 82.31 204 SER A CA 1
ATOM 1547 C C . SER A 1 204 ? 18.897 3.475 -23.930 1.00 82.31 204 SER A C 1
ATOM 1549 O O . SER A 1 204 ? 17.978 3.169 -23.167 1.00 82.31 204 SER A O 1
ATOM 1551 N N . LEU A 1 205 ? 19.913 4.252 -23.543 1.00 86.00 205 LEU A N 1
ATOM 1552 C CA . LEU A 1 205 ? 20.002 4.884 -22.229 1.00 86.00 205 LEU A CA 1
ATOM 1553 C C . LEU A 1 205 ? 19.032 6.059 -22.136 1.00 86.00 205 LEU A C 1
ATOM 1555 O O . LEU A 1 205 ? 18.239 6.103 -21.200 1.00 86.00 205 LEU A O 1
ATOM 1559 N N . GLU A 1 206 ? 19.038 6.941 -23.134 1.00 86.44 206 GLU A N 1
ATOM 1560 C CA . GLU A 1 206 ? 18.119 8.082 -23.214 1.00 86.44 206 GLU A CA 1
ATOM 1561 C C . GLU A 1 206 ? 16.654 7.617 -23.206 1.00 86.44 206 GLU A C 1
ATOM 1563 O O . GLU A 1 206 ? 15.859 8.095 -22.398 1.00 86.44 206 GLU A O 1
ATOM 1568 N N . ALA A 1 207 ? 16.313 6.588 -23.991 1.00 87.62 207 ALA A N 1
ATOM 1569 C CA . ALA A 1 207 ? 14.967 6.012 -23.994 1.00 87.62 207 ALA A CA 1
ATOM 1570 C C . ALA A 1 207 ? 14.545 5.459 -22.615 1.00 87.62 207 ALA A C 1
ATOM 1572 O O . ALA A 1 207 ? 13.399 5.620 -22.192 1.00 87.62 207 ALA A O 1
ATOM 1573 N N . ALA A 1 208 ? 15.463 4.821 -21.879 1.00 89.12 208 ALA A N 1
ATOM 1574 C CA . ALA A 1 208 ? 15.178 4.336 -20.529 1.00 89.12 208 ALA A CA 1
ATOM 1575 C C . ALA A 1 208 ? 14.973 5.495 -19.536 1.00 89.12 208 ALA A C 1
ATOM 1577 O O . ALA A 1 208 ? 14.119 5.411 -18.654 1.00 89.12 208 ALA A O 1
ATOM 1578 N N . GLU A 1 209 ? 15.722 6.589 -19.680 1.00 90.75 209 GLU A N 1
ATOM 1579 C CA . GLU A 1 209 ? 15.587 7.787 -18.845 1.00 90.75 209 GLU A CA 1
ATOM 1580 C C . GLU A 1 209 ? 14.266 8.528 -19.089 1.00 90.75 209 GLU A C 1
ATOM 1582 O O . GLU A 1 209 ? 13.625 8.988 -18.135 1.00 90.75 209 GLU A O 1
ATOM 1587 N N . GLU A 1 210 ? 13.804 8.581 -20.339 1.00 92.12 210 GLU A N 1
ATOM 1588 C CA . GLU A 1 210 ? 12.471 9.078 -20.683 1.00 92.12 210 GLU A CA 1
ATOM 1589 C C . GLU A 1 210 ? 11.382 8.229 -20.016 1.00 92.12 210 GLU A C 1
ATOM 1591 O O . GLU A 1 210 ? 10.503 8.765 -19.337 1.00 92.12 210 GLU A O 1
ATOM 1596 N N . GLN A 1 211 ? 11.479 6.898 -20.109 1.00 92.56 211 GLN A N 1
ATOM 1597 C CA . GLN A 1 211 ? 10.543 5.988 -19.443 1.00 92.56 211 GLN A CA 1
ATOM 1598 C C . GLN A 1 211 ? 10.554 6.162 -17.917 1.00 92.56 211 GLN A C 1
ATOM 1600 O O . GLN A 1 211 ? 9.490 6.211 -17.300 1.00 92.56 211 GLN A O 1
ATOM 1605 N N . ILE A 1 212 ? 11.725 6.320 -17.292 1.00 93.31 212 ILE A N 1
ATOM 1606 C CA . ILE A 1 212 ? 11.845 6.611 -15.852 1.00 93.31 212 ILE A CA 1
ATOM 1607 C C . ILE A 1 212 ? 11.148 7.932 -15.503 1.00 93.31 212 ILE A C 1
ATOM 1609 O O . ILE A 1 212 ? 10.431 8.006 -14.503 1.00 93.31 212 ILE A O 1
ATOM 1613 N N . SER A 1 213 ? 11.307 8.960 -16.336 1.00 94.06 213 SER A N 1
ATOM 1614 C CA . SER A 1 213 ? 10.662 10.263 -16.139 1.00 94.06 213 SER A CA 1
ATOM 1615 C C . SER A 1 213 ? 9.135 10.164 -16.215 1.00 94.06 213 SER A C 1
ATOM 1617 O O . SER A 1 213 ? 8.436 10.737 -15.375 1.00 94.06 213 SER A O 1
ATOM 1619 N N . LEU A 1 214 ? 8.605 9.366 -17.148 1.00 94.81 214 LEU A N 1
ATOM 1620 C CA . LEU A 1 214 ? 7.175 9.055 -17.224 1.00 94.81 214 LEU A CA 1
ATOM 1621 C C . LEU A 1 214 ? 6.700 8.301 -15.966 1.00 94.81 214 LEU A C 1
ATOM 1623 O O . LEU A 1 214 ? 5.693 8.658 -15.355 1.00 94.81 214 LEU A O 1
ATOM 1627 N N . LEU A 1 215 ? 7.441 7.291 -15.510 1.00 94.69 215 LEU A N 1
ATOM 1628 C CA . LEU A 1 215 ? 7.076 6.515 -14.318 1.00 94.69 215 LEU A CA 1
ATOM 1629 C C . LEU A 1 215 ? 7.089 7.360 -13.033 1.00 94.69 215 LEU A C 1
ATOM 1631 O O . LEU A 1 215 ? 6.238 7.151 -12.163 1.00 94.69 215 LEU A O 1
ATOM 1635 N N . LEU A 1 216 ? 8.009 8.325 -12.920 1.00 94.00 216 LEU A N 1
ATOM 1636 C CA . LEU A 1 216 ? 8.020 9.320 -11.842 1.00 94.00 216 LEU A CA 1
ATOM 1637 C C . LEU A 1 216 ? 6.771 10.203 -11.893 1.00 94.00 216 LEU A C 1
ATOM 1639 O O . LEU A 1 216 ? 6.127 10.409 -10.866 1.00 94.00 216 LEU A O 1
ATOM 1643 N N . HIS A 1 217 ? 6.399 10.689 -13.081 1.00 93.38 217 HIS A N 1
ATOM 1644 C CA . HIS A 1 217 ? 5.215 11.530 -13.256 1.00 93.38 217 HIS A CA 1
ATOM 1645 C C . HIS A 1 217 ? 3.913 10.791 -12.905 1.00 93.38 217 HIS A C 1
ATOM 1647 O O . HIS A 1 217 ? 3.043 11.351 -12.241 1.00 93.38 217 HIS A O 1
ATOM 1653 N N . LEU A 1 218 ? 3.799 9.512 -13.280 1.00 93.38 218 LEU A N 1
ATOM 1654 C CA . LEU A 1 218 ? 2.661 8.663 -12.905 1.00 93.38 218 LEU A CA 1
ATOM 1655 C C . LEU A 1 218 ? 2.640 8.302 -11.408 1.00 93.38 218 LEU A C 1
ATOM 1657 O O . LEU A 1 218 ? 1.610 7.863 -10.893 1.00 93.38 218 LEU A O 1
ATOM 1661 N N . GLY A 1 219 ? 3.763 8.457 -10.701 1.00 92.94 219 GLY A N 1
ATOM 1662 C CA . GLY A 1 219 ? 3.913 8.021 -9.314 1.00 92.94 219 GLY A CA 1
ATOM 1663 C C . GLY A 1 219 ? 4.032 6.501 -9.157 1.00 92.94 219 GLY A C 1
ATOM 1664 O O . GLY A 1 219 ? 3.668 5.965 -8.111 1.00 92.94 219 GLY A O 1
ATOM 1665 N N . CYS A 1 220 ? 4.515 5.800 -10.188 1.00 93.50 220 CYS A N 1
ATOM 1666 C CA . CYS A 1 220 ? 4.833 4.365 -10.139 1.00 93.50 220 CYS A CA 1
ATOM 1667 C C . CYS A 1 220 ? 6.151 4.095 -9.403 1.00 93.50 220 CYS A C 1
ATOM 1669 O O . CYS A 1 220 ? 6.352 3.019 -8.840 1.00 93.50 220 CYS A O 1
ATOM 1671 N N . ILE A 1 221 ? 7.044 5.083 -9.408 1.00 93.38 221 ILE A N 1
ATOM 1672 C CA . ILE A 1 221 ? 8.300 5.103 -8.662 1.00 93.38 221 ILE A CA 1
ATOM 1673 C C . ILE A 1 221 ? 8.443 6.452 -7.958 1.00 93.38 221 ILE A C 1
ATOM 1675 O O . ILE A 1 221 ? 7.878 7.456 -8.392 1.00 93.38 221 ILE A O 1
ATOM 1679 N N . ALA A 1 222 ? 9.208 6.476 -6.875 1.00 90.81 222 ALA A N 1
ATOM 1680 C CA . ALA A 1 222 ? 9.593 7.690 -6.172 1.00 90.81 222 ALA A CA 1
ATOM 1681 C C . ALA A 1 222 ? 11.098 7.674 -5.903 1.00 90.81 222 ALA A C 1
ATOM 1683 O O . ALA A 1 222 ? 11.714 6.612 -5.814 1.00 90.81 222 ALA A O 1
ATOM 1684 N N . ARG A 1 223 ? 11.694 8.859 -5.768 1.00 89.31 223 ARG A N 1
ATOM 1685 C CA . ARG A 1 223 ? 13.080 8.978 -5.307 1.00 89.31 223 ARG A CA 1
ATOM 1686 C C . ARG A 1 223 ? 13.146 8.614 -3.830 1.00 89.31 223 ARG A C 1
ATOM 1688 O O . ARG A 1 223 ? 12.263 9.003 -3.063 1.00 89.31 223 ARG A O 1
ATOM 1695 N N . HIS A 1 224 ? 14.173 7.870 -3.446 1.00 83.94 224 HIS A N 1
ATOM 1696 C CA . HIS A 1 224 ? 14.405 7.565 -2.048 1.00 83.94 224 HIS A CA 1
ATOM 1697 C C . HIS A 1 224 ? 14.849 8.839 -1.314 1.00 83.94 224 HIS A C 1
ATOM 1699 O O . HIS A 1 224 ? 15.744 9.542 -1.775 1.00 83.94 224 HIS A O 1
ATOM 1705 N N . THR A 1 225 ? 14.189 9.177 -0.205 1.00 72.25 225 THR A N 1
ATOM 1706 C CA . THR A 1 225 ? 14.471 10.407 0.557 1.00 72.25 225 THR A CA 1
ATOM 1707 C C . THR A 1 225 ? 15.453 10.197 1.704 1.00 72.25 225 THR A C 1
ATOM 1709 O O . THR A 1 225 ? 16.028 11.169 2.182 1.00 72.25 225 THR A O 1
ATOM 1712 N N . ASP A 1 226 ? 15.645 8.948 2.140 1.00 68.00 226 ASP A N 1
ATOM 1713 C CA . ASP A 1 226 ? 16.314 8.615 3.404 1.00 68.00 226 ASP A CA 1
ATOM 1714 C C . ASP A 1 226 ? 17.634 7.834 3.196 1.00 68.00 226 ASP A C 1
ATOM 1716 O O . ASP A 1 226 ? 18.209 7.338 4.163 1.00 68.00 226 ASP A O 1
ATOM 1720 N N . GLY A 1 227 ? 18.112 7.693 1.952 1.00 66.81 227 GLY A N 1
ATOM 1721 C CA . GLY A 1 227 ? 19.298 6.898 1.598 1.00 66.81 227 GLY A CA 1
ATOM 1722 C C . GLY A 1 227 ? 20.083 7.485 0.424 1.00 66.81 227 GLY A C 1
ATOM 1723 O O . GLY A 1 227 ? 20.176 8.705 0.296 1.00 66.81 227 GLY A O 1
ATOM 1724 N N . ASP A 1 228 ? 20.657 6.628 -0.428 1.00 68.94 228 ASP A N 1
ATOM 1725 C CA . ASP A 1 228 ? 21.447 7.072 -1.583 1.00 68.94 228 ASP A CA 1
ATOM 1726 C C . ASP A 1 228 ? 20.643 8.015 -2.488 1.00 68.94 228 ASP A C 1
ATOM 1728 O O . ASP A 1 228 ? 19.522 7.703 -2.898 1.00 68.94 228 ASP A O 1
ATOM 1732 N N . ALA A 1 229 ? 21.250 9.151 -2.852 1.00 70.38 229 ALA A N 1
ATOM 1733 C CA . ALA A 1 229 ? 20.618 10.206 -3.654 1.00 70.38 229 ALA A CA 1
ATOM 1734 C C . ALA A 1 229 ? 20.121 9.729 -5.037 1.00 70.38 229 ALA A C 1
ATOM 1736 O O . ALA A 1 229 ? 19.348 10.431 -5.695 1.00 70.38 229 ALA A O 1
ATOM 1737 N N . ASP A 1 230 ? 20.551 8.538 -5.463 1.00 83.25 230 ASP A N 1
ATOM 1738 C CA . ASP A 1 230 ? 20.234 7.935 -6.756 1.00 83.25 230 ASP A CA 1
ATOM 1739 C C . ASP A 1 230 ? 19.470 6.601 -6.654 1.00 83.25 230 ASP A C 1
ATOM 1741 O O . ASP A 1 230 ? 19.422 5.810 -7.602 1.00 83.25 230 ASP A O 1
ATOM 1745 N N . ALA A 1 231 ? 18.868 6.334 -5.492 1.00 87.94 231 ALA A N 1
ATOM 1746 C CA . ALA A 1 231 ? 17.982 5.197 -5.290 1.00 87.94 231 ALA A CA 1
ATOM 1747 C C . ALA A 1 231 ? 16.514 5.559 -5.573 1.00 87.94 231 ALA A C 1
ATOM 1749 O O . ALA A 1 231 ? 16.024 6.655 -5.281 1.00 87.94 231 ALA A O 1
ATOM 1750 N N . PHE A 1 232 ? 15.791 4.590 -6.121 1.00 91.00 232 PHE A N 1
ATOM 1751 C CA . PHE A 1 232 ? 14.365 4.635 -6.397 1.00 91.00 232 PHE A CA 1
ATOM 1752 C C . PHE A 1 232 ? 13.641 3.593 -5.557 1.00 91.00 232 PHE A C 1
ATOM 1754 O O . PHE A 1 232 ? 14.129 2.483 -5.352 1.00 91.00 232 PHE A O 1
ATOM 1761 N N . VAL A 1 233 ? 12.434 3.933 -5.128 1.00 91.38 233 VAL A N 1
ATOM 1762 C CA . VAL A 1 233 ? 11.501 3.005 -4.492 1.00 91.38 233 VAL A CA 1
ATOM 1763 C C . VAL A 1 233 ? 10.275 2.852 -5.374 1.00 91.38 233 VAL A C 1
ATOM 1765 O O . VAL A 1 233 ? 9.831 3.805 -6.022 1.00 91.38 233 VAL A O 1
ATOM 1768 N N . LEU A 1 234 ? 9.705 1.650 -5.398 1.00 92.25 234 LEU A N 1
ATOM 1769 C CA . LEU A 1 234 ? 8.412 1.459 -6.043 1.00 92.25 234 LEU A CA 1
ATOM 1770 C C . LEU A 1 234 ? 7.353 2.245 -5.269 1.00 92.25 234 LEU A C 1
ATOM 1772 O O . LEU A 1 234 ? 7.332 2.250 -4.038 1.00 92.25 234 LEU A O 1
ATOM 1776 N N . ALA A 1 235 ? 6.461 2.894 -6.002 1.00 92.38 235 ALA A N 1
ATOM 1777 C CA . ALA A 1 235 ? 5.383 3.690 -5.453 1.00 92.38 235 ALA A CA 1
ATOM 1778 C C . ALA A 1 235 ? 4.048 3.268 -6.066 1.00 92.38 235 ALA A C 1
ATOM 1780 O O . ALA A 1 235 ? 3.974 2.614 -7.112 1.00 92.38 235 ALA A O 1
ATOM 1781 N N . VAL A 1 236 ? 2.975 3.612 -5.362 1.00 93.75 236 VAL A N 1
ATOM 1782 C CA . VAL A 1 236 ? 1.612 3.345 -5.810 1.00 93.75 236 VAL A CA 1
ATOM 1783 C C . VAL A 1 236 ? 1.040 4.643 -6.379 1.00 93.75 236 VAL A C 1
ATOM 1785 O O . VAL A 1 236 ? 0.880 5.610 -5.622 1.00 93.75 236 VAL A O 1
ATOM 1788 N N . PRO A 1 237 ? 0.693 4.680 -7.676 1.00 94.06 237 PRO A N 1
ATOM 1789 C CA . PRO A 1 237 ? 0.069 5.843 -8.291 1.00 94.06 237 PRO A CA 1
ATOM 1790 C C . PRO A 1 237 ? -1.146 6.329 -7.498 1.00 94.06 237 PRO A C 1
ATOM 1792 O O . PRO A 1 237 ? -2.003 5.547 -7.084 1.00 94.06 237 PRO A O 1
ATOM 1795 N N . GLY A 1 238 ? -1.216 7.636 -7.238 1.00 90.38 238 GLY A N 1
ATOM 1796 C CA . GLY A 1 238 ? -2.349 8.251 -6.539 1.00 90.38 238 GLY A CA 1
ATOM 1797 C C . GLY A 1 238 ? -2.499 7.898 -5.049 1.00 90.38 238 GLY A C 1
ATOM 1798 O O . GLY A 1 238 ? -3.471 8.337 -4.422 1.00 90.38 238 GLY A O 1
ATOM 1799 N N . VAL A 1 239 ? -1.544 7.178 -4.440 1.00 90.44 239 VAL A N 1
ATOM 1800 C CA . VAL A 1 239 ? -1.621 6.727 -3.033 1.00 90.44 239 VAL A CA 1
ATOM 1801 C C . VAL A 1 239 ? -1.792 7.866 -2.028 1.00 90.44 239 VAL A C 1
ATOM 1803 O O . VAL A 1 239 ? -2.365 7.666 -0.961 1.00 90.44 239 VAL A O 1
ATOM 1806 N N . GLY A 1 240 ? -1.392 9.092 -2.378 1.00 90.25 240 GLY A N 1
ATOM 1807 C CA . GLY A 1 240 ? -1.572 10.274 -1.536 1.00 90.25 240 GLY A CA 1
ATOM 1808 C C . GLY A 1 240 ? -3.028 10.524 -1.114 1.00 90.25 240 GLY A C 1
ATOM 1809 O O . GLY A 1 240 ? -3.270 10.936 0.021 1.00 90.25 240 GLY A O 1
ATOM 1810 N N . LYS A 1 241 ? -4.017 10.229 -1.974 1.00 91.25 241 LYS A N 1
ATOM 1811 C CA . LYS A 1 241 ? -5.448 10.347 -1.618 1.00 91.25 241 LYS A CA 1
ATOM 1812 C C . LYS A 1 241 ? -5.830 9.341 -0.529 1.00 91.25 241 LYS A C 1
ATOM 1814 O O . LYS A 1 241 ? -6.500 9.700 0.439 1.00 91.25 241 LYS A O 1
ATOM 1819 N N . LEU A 1 242 ? -5.352 8.102 -0.663 1.00 91.44 242 LEU A N 1
ATOM 1820 C CA . LEU A 1 242 ? -5.549 7.048 0.329 1.00 91.44 242 LEU A CA 1
ATOM 1821 C C . LEU A 1 242 ? -4.864 7.409 1.650 1.00 91.44 242 LEU A C 1
ATOM 1823 O O . LEU A 1 242 ? -5.500 7.366 2.695 1.00 91.44 242 LEU A O 1
ATOM 1827 N N . VAL A 1 243 ? -3.602 7.831 1.603 1.00 92.38 243 VAL A N 1
ATOM 1828 C CA . VAL A 1 243 ? -2.824 8.266 2.772 1.00 92.38 243 VAL A CA 1
ATOM 1829 C C . VAL A 1 243 ? -3.544 9.378 3.537 1.00 92.38 243 VAL A C 1
ATOM 1831 O O . VAL A 1 243 ? -3.728 9.270 4.750 1.00 92.38 243 VAL A O 1
ATOM 1834 N N . LYS A 1 244 ? -4.028 10.412 2.839 1.00 93.31 244 LYS A N 1
ATOM 1835 C CA . LYS A 1 244 ? -4.814 11.493 3.456 1.00 93.31 244 LYS A CA 1
ATOM 1836 C C . LYS A 1 244 ? -6.083 10.963 4.124 1.00 93.31 244 LYS A C 1
ATOM 1838 O O . LYS A 1 244 ? -6.383 11.363 5.246 1.00 93.31 244 LYS A O 1
ATOM 1843 N N . SER A 1 245 ? -6.790 10.047 3.464 1.00 94.06 245 SER A N 1
ATOM 1844 C CA . SER A 1 245 ? -7.991 9.397 3.996 1.00 94.06 245 SER A CA 1
ATOM 1845 C C . SER A 1 245 ? -7.698 8.565 5.251 1.00 94.06 245 SER A C 1
ATOM 1847 O O . SER A 1 245 ? -8.450 8.631 6.222 1.00 94.06 245 SER A O 1
ATOM 1849 N N . VAL A 1 246 ? -6.584 7.828 5.272 1.00 93.62 246 VAL A N 1
ATOM 1850 C CA . VAL A 1 246 ? -6.130 7.052 6.436 1.00 93.62 246 VAL A CA 1
ATOM 1851 C C . VAL A 1 246 ? -5.823 7.979 7.615 1.00 93.62 246 VAL A C 1
ATOM 1853 O O . VAL A 1 246 ? -6.405 7.827 8.687 1.00 93.62 246 VAL A O 1
ATOM 1856 N N . LEU A 1 247 ? -4.968 8.987 7.420 1.00 94.00 247 LEU A N 1
ATOM 1857 C CA . LEU A 1 247 ? -4.589 9.927 8.483 1.00 94.00 247 LEU A CA 1
ATOM 1858 C C . LEU A 1 247 ? -5.784 10.736 9.001 1.00 94.00 247 LEU A C 1
ATOM 1860 O O . LEU A 1 247 ? -5.927 10.943 10.209 1.00 94.00 247 LEU A O 1
ATOM 1864 N N . GLY A 1 248 ? -6.650 11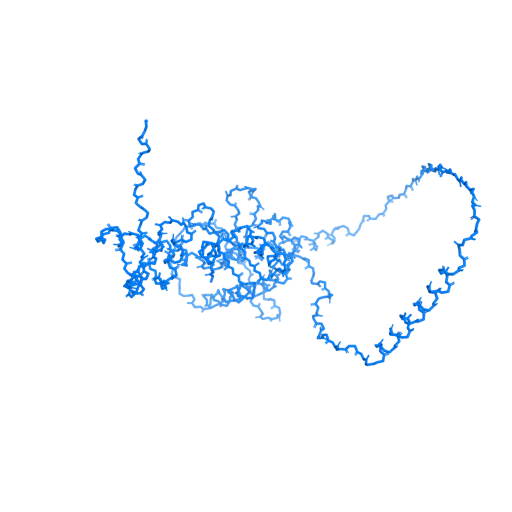.181 8.089 1.00 94.94 248 GLY A N 1
ATOM 1865 C CA . GLY A 1 248 ? -7.870 11.907 8.412 1.00 94.94 248 GLY A CA 1
ATOM 1866 C C . GLY A 1 248 ? -8.812 11.081 9.282 1.00 94.94 248 GLY A C 1
ATOM 1867 O O . GLY A 1 248 ? -9.223 11.556 10.341 1.00 94.94 248 GLY A O 1
ATOM 1868 N N . GLY A 1 249 ? -9.085 9.836 8.883 1.00 95.19 249 GLY A N 1
ATOM 1869 C CA . GLY A 1 249 ? -9.956 8.931 9.634 1.00 95.19 249 GLY A CA 1
ATOM 1870 C C . GLY A 1 249 ? -9.401 8.548 11.005 1.00 95.19 249 GLY A C 1
ATOM 1871 O O . GLY A 1 249 ? -10.148 8.595 11.981 1.00 95.19 249 GLY A O 1
ATOM 1872 N N . ARG A 1 250 ? -8.089 8.287 11.126 1.00 94.00 250 ARG A N 1
ATOM 1873 C CA . ARG A 1 250 ? -7.431 8.062 12.430 1.00 94.00 250 ARG A CA 1
ATOM 1874 C C . ARG A 1 250 ? -7.669 9.217 13.389 1.00 94.00 250 ARG A C 1
ATOM 1876 O O . ARG A 1 250 ? -8.123 9.016 14.512 1.00 94.00 250 ARG A O 1
ATOM 1883 N N . ARG A 1 251 ? -7.352 10.436 12.945 1.00 95.38 251 ARG A N 1
ATOM 1884 C CA . ARG A 1 251 ? -7.472 11.637 13.775 1.00 95.38 251 ARG A CA 1
ATOM 1885 C C . ARG A 1 251 ? -8.922 11.890 14.167 1.00 95.38 251 ARG A C 1
ATOM 1887 O O . ARG A 1 251 ? -9.182 12.219 15.321 1.00 95.38 251 ARG A O 1
ATOM 1894 N N . GLU A 1 252 ? -9.851 11.729 13.229 1.00 96.50 252 GLU A N 1
ATOM 1895 C CA . GLU A 1 252 ? -11.283 11.892 13.478 1.00 96.50 252 GLU A CA 1
ATOM 1896 C C . GLU A 1 252 ? -11.791 10.886 14.521 1.00 96.50 252 GLU A C 1
ATOM 1898 O O . GLU A 1 252 ? -12.404 11.300 15.505 1.00 96.50 252 GLU A O 1
ATOM 1903 N N . LEU A 1 253 ? -11.460 9.597 14.378 1.00 95.38 253 LEU A N 1
ATOM 1904 C CA . LEU A 1 253 ? -11.863 8.547 15.321 1.00 95.38 253 LEU A CA 1
ATOM 1905 C C . LEU A 1 253 ? -11.243 8.708 16.705 1.00 95.38 253 LEU A C 1
ATOM 1907 O O . LEU A 1 253 ? -11.956 8.602 17.698 1.00 95.38 253 LEU A O 1
ATOM 1911 N N . LEU A 1 254 ? -9.944 9.003 16.791 1.00 94.44 254 LEU A N 1
ATOM 1912 C CA . LEU A 1 254 ? -9.279 9.225 18.077 1.00 94.44 254 LEU A CA 1
ATOM 1913 C C . LEU A 1 254 ? -9.852 10.452 18.796 1.00 94.44 254 LEU A C 1
ATOM 1915 O O . LEU A 1 254 ? -10.105 10.406 19.999 1.00 94.44 254 LEU A O 1
ATOM 1919 N N . THR A 1 255 ? -10.125 11.531 18.056 1.00 95.00 255 THR A N 1
ATOM 1920 C CA . THR A 1 255 ? -10.764 12.736 18.607 1.00 95.00 255 THR A CA 1
ATOM 1921 C C . THR A 1 255 ? -12.180 12.430 19.082 1.00 95.00 255 THR A C 1
ATOM 1923 O O . THR A 1 255 ? -12.587 12.897 20.144 1.00 95.00 255 THR A O 1
ATOM 1926 N N . TRP A 1 256 ? -12.935 11.636 18.324 1.00 95.50 256 TRP A N 1
ATOM 1927 C CA . TRP A 1 256 ? -14.281 11.229 18.706 1.00 95.50 256 TRP A CA 1
ATOM 1928 C C . TRP A 1 256 ? -14.267 10.350 19.966 1.00 95.50 256 TRP A C 1
ATOM 1930 O O . TRP A 1 256 ? -14.954 10.684 20.928 1.00 95.50 256 TRP A O 1
ATOM 1940 N N . LEU A 1 257 ? -13.422 9.312 20.014 1.00 94.38 257 LEU A N 1
ATOM 1941 C CA . LEU A 1 257 ? -13.261 8.426 21.176 1.00 94.38 257 LEU A CA 1
ATOM 1942 C C . LEU A 1 257 ? -12.776 9.177 22.421 1.00 94.38 257 LEU A C 1
ATOM 1944 O O . LEU A 1 257 ? -13.228 8.897 23.522 1.00 94.38 257 LEU A O 1
ATOM 1948 N N . SER A 1 258 ? -11.907 10.181 22.276 1.00 93.38 258 SER A N 1
ATOM 1949 C CA . SER A 1 258 ? -11.451 10.971 23.430 1.00 93.38 258 SER A CA 1
ATOM 1950 C C . SER A 1 258 ? -12.568 11.766 24.116 1.00 93.38 258 SER A C 1
ATOM 1952 O O . SER A 1 258 ? -12.417 12.153 25.273 1.00 93.38 258 SER A O 1
ATOM 1954 N N . LYS A 1 259 ? -13.678 12.007 23.404 1.00 93.12 259 LYS A N 1
ATOM 1955 C CA . LYS A 1 259 ? -14.849 12.745 23.890 1.00 93.12 259 LYS A CA 1
ATOM 1956 C C . LYS A 1 259 ? -15.942 11.824 24.433 1.00 93.12 259 LYS A C 1
ATOM 1958 O O . LYS A 1 259 ? -16.926 12.330 24.966 1.00 93.12 259 LYS A O 1
ATOM 1963 N N . THR A 1 260 ? -15.823 10.503 24.277 1.00 91.12 260 THR A N 1
ATOM 1964 C CA . THR A 1 260 ? -16.814 9.572 24.822 1.00 91.12 260 THR A CA 1
ATOM 1965 C C . THR A 1 260 ? -16.600 9.362 26.316 1.00 91.12 260 THR A C 1
ATOM 1967 O O . THR A 1 260 ? -15.495 9.504 26.847 1.00 91.12 260 THR A O 1
ATOM 1970 N N . GLN A 1 261 ? -17.680 9.018 27.015 1.00 85.94 261 GLN A N 1
ATOM 1971 C CA . GLN A 1 261 ? -17.613 8.660 28.424 1.00 85.94 261 GLN A CA 1
ATOM 1972 C C . GLN A 1 261 ? -16.653 7.474 28.606 1.00 85.94 261 GLN A C 1
ATOM 1974 O O . GLN A 1 261 ? -16.675 6.530 27.821 1.00 85.94 261 GLN A O 1
ATOM 1979 N N . HIS A 1 262 ? -15.764 7.568 29.597 1.00 87.00 262 HIS A N 1
ATOM 1980 C CA . HIS A 1 262 ? -14.702 6.588 29.877 1.00 87.00 262 HIS A CA 1
ATOM 1981 C C . HIS A 1 262 ? -13.695 6.335 28.734 1.00 87.00 262 HIS A C 1
ATOM 1983 O O . HIS A 1 262 ? -12.850 5.446 28.859 1.00 87.00 262 HIS A O 1
ATOM 1989 N N . GLN A 1 263 ? -13.723 7.147 27.665 1.00 92.75 263 GLN A N 1
ATOM 1990 C CA . GLN A 1 263 ? -12.901 6.978 26.458 1.00 92.75 263 GLN A CA 1
ATOM 1991 C C . GLN A 1 263 ? -13.089 5.611 25.787 1.00 92.75 263 GLN A C 1
ATOM 1993 O O . GLN A 1 263 ? -12.156 5.042 25.211 1.00 92.75 263 GLN A O 1
ATOM 1998 N N . GLU A 1 264 ? -14.304 5.078 25.887 1.00 92.69 264 GLU A N 1
ATOM 1999 C CA . GLU A 1 264 ? -14.714 3.814 25.290 1.00 92.69 264 GLU A CA 1
ATOM 2000 C C . GLU A 1 264 ? -16.044 3.966 24.548 1.00 92.69 264 GLU A C 1
ATOM 2002 O O . GLU A 1 264 ? -16.813 4.906 24.773 1.00 92.69 264 GLU A O 1
ATOM 2007 N N . ALA A 1 265 ? -16.293 3.069 23.601 1.00 93.81 265 ALA A N 1
ATOM 2008 C CA . ALA A 1 265 ? -17.547 2.987 22.870 1.00 93.81 265 ALA A CA 1
ATOM 2009 C C . ALA A 1 265 ? -17.785 1.554 22.385 1.00 93.81 265 ALA A C 1
ATOM 2011 O O . ALA A 1 265 ? -16.843 0.869 21.994 1.00 93.81 265 ALA A O 1
ATOM 2012 N N . ALA A 1 266 ? -19.047 1.121 22.348 1.00 94.31 266 ALA A N 1
ATOM 2013 C CA . ALA A 1 266 ? -19.423 -0.135 21.703 1.00 94.31 266 ALA A CA 1
ATOM 2014 C C . ALA A 1 266 ? -18.999 -0.130 20.227 1.00 94.31 266 ALA A C 1
ATOM 2016 O O . ALA A 1 266 ? -19.245 0.849 19.515 1.00 94.31 266 ALA A O 1
ATOM 2017 N N . GLU A 1 267 ? -18.393 -1.221 19.759 1.00 93.38 267 GLU A N 1
ATOM 2018 C CA . GLU A 1 267 ? -17.864 -1.313 18.395 1.00 93.38 267 GLU A CA 1
ATOM 2019 C C . GLU A 1 267 ? -18.959 -1.089 17.345 1.00 93.38 267 GLU A C 1
ATOM 2021 O O . GLU A 1 267 ? -18.753 -0.364 16.375 1.00 93.38 267 GLU A O 1
ATOM 2026 N N . GLU A 1 268 ? -20.167 -1.601 17.589 1.00 92.94 268 GLU A N 1
ATOM 2027 C CA . GLU A 1 268 ? -21.326 -1.395 16.717 1.00 92.94 268 GLU A CA 1
ATOM 2028 C C . GLU A 1 268 ? -21.624 0.097 16.481 1.00 92.94 268 GLU A C 1
ATOM 2030 O O . GLU A 1 268 ? -21.915 0.523 15.359 1.00 92.94 268 GLU A O 1
ATOM 2035 N N . ARG A 1 269 ? -21.503 0.919 17.529 1.00 93.56 269 ARG A N 1
ATOM 2036 C CA . ARG A 1 269 ? -21.705 2.368 17.438 1.00 93.56 269 ARG A CA 1
ATOM 2037 C C . ARG A 1 269 ? -20.592 3.028 16.630 1.00 93.56 269 ARG A C 1
ATOM 2039 O O . ARG A 1 269 ? -20.877 3.927 15.843 1.00 93.56 269 ARG A O 1
ATOM 2046 N N . VAL A 1 270 ? -19.349 2.581 16.805 1.00 93.19 270 VAL A N 1
ATOM 2047 C CA . VAL A 1 270 ? -18.191 3.090 16.054 1.00 93.19 270 VAL A CA 1
ATOM 2048 C C . VAL A 1 270 ? -18.333 2.770 14.563 1.00 93.19 270 VAL A C 1
ATOM 2050 O O . VAL A 1 270 ? -18.123 3.640 13.720 1.00 93.19 270 VAL A O 1
ATOM 2053 N N . CYS A 1 271 ? -18.774 1.557 14.227 1.00 90.44 271 CYS A N 1
ATOM 2054 C CA . CYS A 1 271 ? -18.989 1.104 12.851 1.00 90.44 271 CYS A CA 1
ATOM 2055 C C . CYS A 1 271 ? -20.063 1.903 12.098 1.00 90.44 271 CYS A C 1
ATOM 2057 O O . CYS A 1 271 ? -20.002 2.003 10.874 1.00 90.44 271 CYS A O 1
ATOM 2059 N N . LYS A 1 272 ? -21.020 2.502 12.817 1.00 93.62 272 LYS A N 1
ATOM 2060 C CA . LYS A 1 272 ? -22.099 3.332 12.254 1.00 93.62 272 LYS A CA 1
ATOM 2061 C C . LYS A 1 272 ? -21.702 4.799 12.038 1.00 93.62 272 LYS A C 1
ATOM 2063 O O . LYS A 1 272 ? -22.505 5.578 11.523 1.00 93.62 272 LYS A O 1
ATOM 2068 N N . LEU A 1 273 ? -20.490 5.204 12.424 1.00 93.12 273 LEU A N 1
ATOM 2069 C CA . LEU A 1 273 ? -20.030 6.581 12.251 1.00 93.12 273 LEU A CA 1
ATOM 2070 C C . LEU A 1 273 ? -19.834 6.926 10.771 1.00 93.12 273 LEU A C 1
ATOM 2072 O O . LEU A 1 273 ? -19.254 6.168 9.997 1.00 93.12 273 LEU A O 1
ATOM 2076 N N . LYS A 1 274 ? -20.261 8.131 10.389 1.00 93.44 274 LYS A N 1
ATOM 2077 C CA . LYS A 1 274 ? -19.932 8.719 9.088 1.00 93.44 274 LYS A CA 1
ATOM 2078 C C . LYS A 1 274 ? -18.674 9.565 9.241 1.00 93.44 274 LYS A C 1
ATOM 2080 O O . LYS A 1 274 ? -18.747 10.680 9.755 1.00 93.44 274 LYS A O 1
ATOM 2085 N N . LEU A 1 275 ? -17.534 9.023 8.821 1.00 94.25 275 LEU A N 1
ATOM 2086 C CA . LEU A 1 275 ? -16.271 9.761 8.808 1.00 94.25 275 LEU A CA 1
ATOM 2087 C C . LEU A 1 275 ? -16.2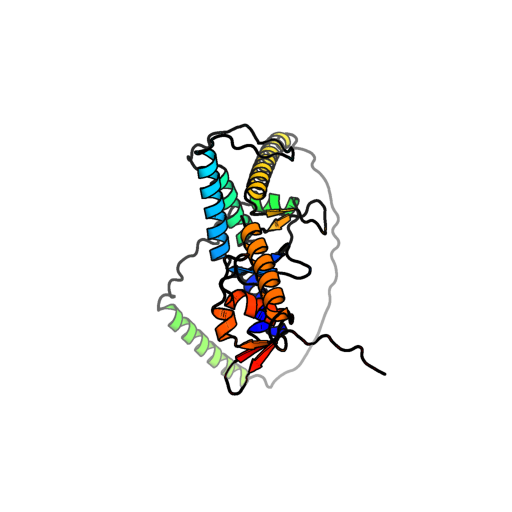98 10.803 7.691 1.00 94.25 275 LEU A C 1
ATOM 2089 O O . LEU A 1 275 ? -16.677 10.503 6.561 1.00 94.25 275 LEU A O 1
ATOM 2093 N N . ARG A 1 276 ? -15.904 12.035 8.011 1.00 94.06 276 ARG A N 1
ATOM 2094 C CA . ARG A 1 276 ? -15.859 13.153 7.056 1.00 94.06 276 ARG A CA 1
ATOM 2095 C C . ARG A 1 276 ? -14.482 13.310 6.436 1.00 94.06 276 ARG A C 1
ATOM 2097 O O . ARG A 1 276 ? -14.358 13.783 5.312 1.00 94.06 276 ARG A O 1
ATOM 2104 N N . CYS A 1 277 ? -13.443 12.923 7.171 1.00 92.62 277 CYS A N 1
ATOM 2105 C CA . CYS A 1 277 ? -12.054 13.060 6.750 1.00 92.62 277 CYS A CA 1
ATOM 2106 C C . CYS A 1 277 ? -11.493 11.783 6.107 1.00 92.62 277 CYS A C 1
ATOM 2108 O O . CYS A 1 277 ? -10.298 11.727 5.818 1.00 92.62 277 CYS A O 1
ATOM 2110 N N . SER A 1 278 ? -12.326 10.762 5.889 1.00 94.75 278 SER A N 1
ATOM 2111 C CA . SER A 1 278 ? -11.930 9.507 5.258 1.00 94.75 278 SER A CA 1
ATOM 2112 C C . SER A 1 278 ? -13.020 8.962 4.343 1.00 94.75 278 SER A C 1
ATOM 2114 O O . SER A 1 278 ? -14.194 8.977 4.688 1.00 94.75 278 SER A O 1
ATOM 2116 N N . CYS A 1 279 ? -12.609 8.423 3.197 1.00 92.69 279 CYS A N 1
ATOM 2117 C CA . CYS A 1 279 ? -13.451 7.619 2.310 1.00 92.69 279 CYS A CA 1
ATOM 2118 C C . CYS A 1 279 ? -13.459 6.119 2.665 1.00 92.69 279 CYS A C 1
ATOM 2120 O O . CYS A 1 279 ? -14.073 5.328 1.955 1.00 92.69 279 CYS A O 1
ATOM 2122 N N . LEU A 1 280 ? -12.753 5.712 3.725 1.00 93.94 280 LEU A N 1
ATOM 2123 C CA . LEU A 1 280 ? -12.681 4.324 4.181 1.00 93.94 280 LEU A CA 1
ATOM 2124 C C . LEU A 1 280 ? -13.682 4.093 5.321 1.00 93.94 280 LEU A C 1
ATOM 2126 O O . LEU A 1 280 ? -13.909 5.002 6.125 1.00 93.94 280 LEU A O 1
ATOM 2130 N N . PRO A 1 281 ? -14.261 2.886 5.430 1.00 94.50 281 PRO A N 1
ATOM 2131 C CA . PRO A 1 281 ? -15.242 2.593 6.467 1.00 94.50 281 PRO A CA 1
ATOM 2132 C C . PRO A 1 281 ? -14.613 2.668 7.871 1.00 94.50 281 PRO A C 1
ATOM 2134 O O . PRO A 1 281 ? -13.430 2.352 8.024 1.00 94.50 281 PRO A O 1
ATOM 2137 N N . PRO A 1 282 ? -15.377 3.010 8.928 1.00 94.81 282 PRO A N 1
ATOM 2138 C CA . PRO A 1 282 ? -14.845 3.067 10.293 1.00 94.81 282 PRO A CA 1
ATOM 2139 C C . PRO A 1 282 ? -14.184 1.761 10.745 1.00 94.81 282 PRO A C 1
ATOM 2141 O O . PRO A 1 282 ? -13.166 1.798 11.429 1.00 94.81 282 PRO A O 1
ATOM 2144 N N . THR A 1 283 ? -14.699 0.612 10.297 1.00 93.62 283 THR A N 1
ATOM 2145 C CA . THR A 1 283 ? -14.128 -0.719 10.565 1.00 93.62 283 THR A CA 1
ATOM 2146 C C . THR A 1 283 ? -12.677 -0.851 10.102 1.00 93.62 283 THR A C 1
ATOM 2148 O O . THR A 1 283 ? -11.873 -1.492 10.777 1.00 93.62 283 THR A O 1
ATOM 2151 N N . TYR A 1 284 ? -12.313 -0.222 8.980 1.00 94.56 284 TYR A N 1
ATOM 2152 C CA . TYR A 1 284 ? -10.937 -0.197 8.483 1.00 94.56 284 TYR A CA 1
ATOM 2153 C C . TYR A 1 284 ? -10.011 0.518 9.471 1.00 94.56 284 TYR A C 1
ATOM 2155 O O . TYR A 1 284 ? -8.913 0.044 9.765 1.00 94.56 284 TYR A O 1
ATOM 2163 N N . HIS A 1 285 ? -10.461 1.656 9.998 1.00 94.69 285 HIS A N 1
ATOM 2164 C CA . HIS A 1 285 ? -9.679 2.470 10.926 1.00 94.69 285 HIS A CA 1
ATOM 2165 C C . HIS A 1 285 ? -9.614 1.872 12.324 1.00 94.69 285 HIS A C 1
ATOM 2167 O O . HIS A 1 285 ? -8.569 1.962 12.952 1.00 94.69 285 HIS A O 1
ATOM 2173 N N . VAL A 1 286 ? -10.685 1.238 12.811 1.00 93.81 286 VAL A N 1
ATOM 2174 C CA . VAL A 1 286 ? -10.669 0.541 14.109 1.00 93.81 286 VAL A CA 1
ATOM 2175 C C . VAL A 1 286 ? -9.594 -0.543 14.106 1.00 93.81 286 VAL A C 1
ATOM 2177 O O . VAL A 1 286 ? -8.720 -0.514 14.966 1.00 93.81 286 VAL A O 1
ATOM 2180 N N . LYS A 1 287 ? -9.575 -1.411 13.084 1.00 92.50 287 LYS A N 1
ATOM 2181 C CA . LYS A 1 287 ? -8.543 -2.452 12.938 1.00 92.50 287 LYS A CA 1
ATOM 2182 C C . LYS A 1 287 ? -7.134 -1.870 12.809 1.00 92.50 287 LYS A C 1
ATOM 2184 O O . LYS A 1 287 ? -6.179 -2.431 13.336 1.00 92.50 287 LYS A O 1
ATOM 2189 N N . ASP A 1 288 ? -6.991 -0.753 12.094 1.00 92.38 288 ASP A N 1
ATOM 2190 C CA . ASP A 1 288 ? -5.703 -0.067 11.947 1.00 92.38 288 ASP A CA 1
ATOM 2191 C C . ASP A 1 288 ? -5.198 0.473 13.292 1.00 92.38 288 ASP A C 1
ATOM 2193 O O . ASP A 1 288 ? -4.046 0.259 13.661 1.00 92.38 288 ASP A O 1
ATOM 2197 N N . LEU A 1 289 ? -6.065 1.159 14.040 1.00 92.62 289 LEU A N 1
ATOM 2198 C CA . LEU A 1 289 ? -5.748 1.740 15.343 1.00 92.62 289 LEU A CA 1
ATOM 2199 C C . LEU A 1 289 ? -5.493 0.666 16.406 1.00 92.62 289 LEU A C 1
ATOM 2201 O O . LEU A 1 289 ? -4.591 0.835 17.227 1.00 92.62 289 LEU A O 1
ATOM 2205 N N . GLU A 1 290 ? -6.244 -0.434 16.372 1.00 91.94 290 GLU A N 1
ATOM 2206 C CA . GLU A 1 290 ? -6.035 -1.602 17.227 1.00 91.94 290 GLU A CA 1
ATOM 2207 C C . GLU A 1 290 ? -4.676 -2.249 16.956 1.00 91.94 290 GLU A C 1
ATOM 2209 O O . GLU A 1 290 ? -3.871 -2.403 17.872 1.00 91.94 290 GLU A O 1
ATOM 2214 N N . GLY A 1 291 ? -4.358 -2.526 15.689 1.00 89.19 291 GLY A N 1
ATOM 2215 C CA . GLY A 1 291 ? -3.070 -3.101 15.299 1.00 89.19 291 GLY A CA 1
ATOM 2216 C C . GLY A 1 291 ? -1.861 -2.206 15.586 1.00 89.19 291 GLY A C 1
ATOM 2217 O O . GLY A 1 291 ? -0.734 -2.688 15.691 1.00 89.19 291 GLY A O 1
ATOM 2218 N N . ARG A 1 292 ? -2.087 -0.898 15.746 1.00 88.31 292 ARG A N 1
ATOM 2219 C CA . ARG A 1 292 ? -1.088 0.084 16.208 1.00 88.31 292 ARG A CA 1
ATOM 2220 C C . ARG A 1 292 ? -0.975 0.178 17.725 1.00 88.31 292 ARG A C 1
ATOM 2222 O O . ARG A 1 292 ? -0.105 0.889 18.220 1.00 88.31 292 ARG A O 1
ATOM 2229 N N . GLY A 1 293 ? -1.885 -0.449 18.467 1.00 89.25 293 GLY A N 1
ATOM 2230 C CA . GLY A 1 293 ? -2.015 -0.281 19.914 1.00 89.25 293 GLY A CA 1
ATOM 2231 C C . GLY A 1 293 ? -2.501 1.110 20.341 1.00 89.25 293 GLY A C 1
ATOM 2232 O O . GLY A 1 293 ? -2.425 1.445 21.523 1.00 89.25 293 GLY A O 1
ATOM 2233 N N . ALA A 1 294 ? -3.004 1.926 19.407 1.00 90.88 294 ALA A N 1
ATOM 2234 C CA . ALA A 1 294 ? -3.593 3.236 19.698 1.00 90.88 294 ALA A CA 1
ATOM 2235 C C . ALA A 1 294 ? -4.992 3.113 20.321 1.00 90.88 294 ALA A C 1
ATOM 2237 O O . ALA A 1 294 ? -5.508 4.066 20.901 1.00 90.88 294 ALA A O 1
ATOM 2238 N N . VAL A 1 295 ? -5.598 1.937 20.186 1.00 93.50 295 VAL A N 1
ATOM 2239 C CA . VAL A 1 295 ? -6.912 1.557 20.689 1.00 93.50 295 VAL A CA 1
ATOM 2240 C C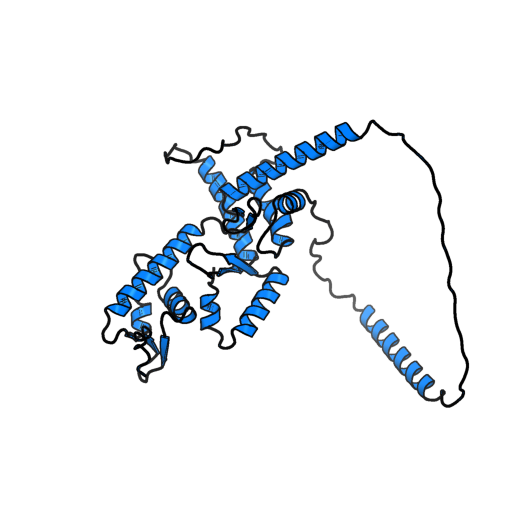 . VAL A 1 295 ? -6.836 0.097 21.145 1.00 93.50 295 VAL A C 1
ATOM 2242 O O . VAL A 1 295 ? -6.046 -0.678 20.611 1.00 93.50 295 VAL A O 1
ATOM 2245 N N . LYS A 1 296 ? -7.643 -0.282 22.136 1.00 92.56 296 LYS A N 1
ATOM 2246 C CA . LYS A 1 296 ? -7.821 -1.668 22.580 1.00 92.56 296 LYS A CA 1
ATOM 2247 C C . LYS A 1 296 ? -9.252 -2.117 22.331 1.00 92.56 296 LYS A C 1
ATOM 2249 O O . LYS A 1 296 ? -10.186 -1.371 22.631 1.00 92.56 296 LYS A O 1
ATOM 2254 N N . ARG A 1 297 ? -9.404 -3.342 21.841 1.00 91.88 297 ARG A N 1
ATOM 2255 C CA . ARG A 1 297 ? -10.684 -4.040 21.766 1.00 91.88 297 ARG A CA 1
ATOM 2256 C C . ARG A 1 297 ? -10.847 -4.911 23.007 1.00 91.88 297 ARG A C 1
ATOM 2258 O O . ARG A 1 297 ? -9.913 -5.608 23.398 1.00 91.88 297 ARG A O 1
ATOM 2265 N N . LEU A 1 298 ? -11.994 -4.811 23.666 1.00 90.94 298 LEU A N 1
ATOM 2266 C CA . LEU A 1 298 ? -12.316 -5.561 24.877 1.00 90.94 298 LEU A CA 1
ATOM 2267 C C . LEU A 1 298 ? -13.656 -6.259 24.675 1.00 90.94 298 LEU A C 1
ATOM 2269 O O . LEU A 1 298 ? -14.633 -5.617 24.298 1.00 90.94 298 LEU A O 1
ATOM 2273 N N . GLU A 1 299 ? -13.706 -7.555 24.954 1.00 91.88 299 GLU A N 1
ATOM 2274 C CA . GLU A 1 299 ? -14.965 -8.295 24.995 1.00 91.88 299 GLU A CA 1
ATOM 2275 C C . GLU A 1 299 ? -15.682 -7.993 26.316 1.00 91.88 299 GLU A C 1
ATOM 2277 O O . GLU A 1 299 ? -15.090 -8.090 27.394 1.00 91.88 299 GLU A O 1
ATOM 2282 N N . THR A 1 300 ? -16.953 -7.602 26.240 1.00 90.88 300 THR A N 1
ATOM 2283 C CA . THR A 1 300 ? -17.805 -7.364 27.415 1.00 90.88 300 THR A CA 1
ATOM 2284 C C . THR A 1 300 ? -19.068 -8.211 27.325 1.00 90.88 300 THR A C 1
ATOM 2286 O O . THR A 1 300 ? -19.413 -8.710 26.256 1.00 90.88 300 THR A O 1
ATOM 2289 N N . ALA A 1 301 ? -19.803 -8.340 28.433 1.00 88.25 301 ALA A N 1
ATOM 2290 C CA . ALA A 1 301 ? -21.073 -9.071 28.458 1.00 88.25 301 ALA A CA 1
ATOM 2291 C C . ALA A 1 301 ? -22.107 -8.537 27.442 1.00 88.25 301 ALA A C 1
ATOM 2293 O O . ALA A 1 301 ? -22.965 -9.288 26.989 1.00 88.25 301 ALA A O 1
ATOM 2294 N N . CYS A 1 302 ? -22.003 -7.261 27.055 1.00 86.75 302 CYS A N 1
ATOM 2295 C CA . CYS A 1 302 ? -22.884 -6.607 26.084 1.00 86.75 302 CYS A CA 1
ATOM 2296 C C . CYS A 1 302 ? -22.271 -6.523 24.671 1.00 86.75 302 CYS A C 1
ATOM 2298 O O . CYS A 1 302 ? -22.783 -5.790 23.826 1.00 86.75 302 CYS A O 1
ATOM 2300 N N . GLY A 1 303 ? -21.169 -7.237 24.418 1.00 89.81 303 GLY A N 1
ATOM 2301 C CA . GLY A 1 303 ? -20.445 -7.242 23.148 1.00 89.81 303 GLY A CA 1
ATOM 2302 C C . GLY A 1 303 ? -19.122 -6.463 23.172 1.00 89.81 303 GLY A C 1
ATOM 2303 O O . GLY A 1 303 ? -18.701 -5.958 24.219 1.00 89.81 303 GLY A O 1
ATOM 2304 N N . PRO A 1 304 ? -18.433 -6.373 22.023 1.00 92.94 304 PRO A N 1
ATOM 2305 C CA . PRO A 1 304 ? -17.104 -5.786 21.947 1.00 92.94 304 PRO A CA 1
ATOM 2306 C C . PRO A 1 304 ? -17.140 -4.260 22.086 1.00 92.94 304 PRO A C 1
ATOM 2308 O O . PRO A 1 304 ? -17.953 -3.558 21.470 1.00 92.94 304 PRO A O 1
ATOM 2311 N N . VAL A 1 305 ? -16.209 -3.731 22.877 1.00 94.50 305 VAL A N 1
ATOM 2312 C CA . VAL A 1 305 ? -15.996 -2.294 23.064 1.00 94.50 305 VAL A CA 1
ATOM 2313 C C . VAL A 1 305 ? -14.596 -1.891 22.628 1.00 94.50 305 VAL A C 1
ATOM 2315 O O . VAL A 1 305 ? -13.618 -2.623 22.774 1.00 94.50 305 VAL A O 1
ATOM 2318 N N . VAL A 1 306 ? -14.514 -0.685 22.089 1.00 94.56 306 VAL A N 1
ATOM 2319 C CA . VAL A 1 306 ? -13.310 -0.062 21.561 1.00 94.56 306 VAL A CA 1
ATOM 2320 C C . VAL A 1 306 ? -12.923 1.063 22.511 1.00 94.56 306 VAL A C 1
ATOM 2322 O O . VAL A 1 306 ? -13.724 1.965 22.759 1.00 94.56 306 VAL A O 1
ATOM 2325 N N . ARG A 1 307 ? -11.709 1.012 23.061 1.00 94.25 307 ARG A N 1
ATOM 2326 C CA . ARG A 1 307 ? -11.265 1.904 24.138 1.00 94.25 307 ARG A CA 1
ATOM 2327 C C . ARG A 1 307 ? -9.898 2.518 23.858 1.00 94.25 307 ARG A C 1
ATOM 2329 O O . ARG A 1 307 ? -8.997 1.837 23.370 1.00 94.25 307 ARG A O 1
ATOM 2336 N N . LEU A 1 308 ? -9.710 3.789 24.214 1.00 93.31 308 LEU A N 1
ATOM 2337 C CA . LEU A 1 308 ? -8.377 4.397 24.215 1.00 93.31 308 LEU A CA 1
ATOM 2338 C C . LEU A 1 308 ? -7.515 3.788 25.334 1.00 93.31 308 LEU A C 1
ATOM 2340 O O . LEU A 1 308 ? -7.998 3.613 26.455 1.00 93.31 308 LEU A O 1
ATOM 2344 N N . PRO A 1 309 ? -6.230 3.476 25.088 1.00 87.44 309 PRO A N 1
ATOM 2345 C CA . PRO A 1 309 ? -5.338 3.050 26.153 1.00 87.44 309 PRO A CA 1
ATOM 2346 C C . PRO A 1 309 ? -5.272 4.169 27.198 1.00 87.44 309 PRO A C 1
ATOM 2348 O O . PRO A 1 309 ? -4.942 5.310 26.870 1.00 87.44 309 PRO A O 1
ATOM 2351 N N . GLY A 1 310 ? -5.614 3.855 28.452 1.00 75.31 310 GLY A N 1
ATOM 2352 C CA . GLY A 1 310 ? -5.544 4.831 29.538 1.00 75.31 310 GLY A CA 1
ATOM 2353 C C . GLY A 1 310 ? -4.159 5.475 29.567 1.00 75.31 310 GLY A C 1
ATOM 2354 O O . GLY A 1 310 ? -3.162 4.776 29.357 1.00 75.31 310 GLY A O 1
ATOM 2355 N N . ARG A 1 311 ? -4.090 6.801 29.783 1.00 58.56 311 ARG A N 1
ATOM 2356 C CA . ARG A 1 311 ? -2.810 7.500 29.991 1.00 58.56 311 ARG A CA 1
ATOM 2357 C C . ARG A 1 311 ? -2.012 6.666 30.985 1.00 58.56 311 ARG A C 1
ATOM 2359 O O . ARG A 1 311 ? -2.466 6.506 32.115 1.00 58.56 311 ARG A O 1
ATOM 2366 N N . ARG A 1 312 ? -0.874 6.101 30.563 1.00 49.22 312 ARG A N 1
ATOM 2367 C CA . ARG A 1 312 ? 0.025 5.415 31.492 1.00 49.22 312 ARG A CA 1
ATOM 2368 C C . ARG A 1 312 ? 0.318 6.422 32.599 1.00 49.22 312 ARG A C 1
ATOM 2370 O O . ARG A 1 312 ? 0.936 7.454 32.336 1.00 49.22 312 ARG A O 1
ATOM 2377 N N . GLY A 1 313 ? -0.197 6.165 33.799 1.00 41.41 313 GLY A N 1
ATOM 2378 C CA . GLY A 1 313 ? 0.301 6.833 34.988 1.00 41.41 313 GLY A CA 1
ATOM 2379 C C . GLY A 1 313 ? 1.809 6.632 35.000 1.00 41.41 313 GLY A C 1
ATOM 2380 O O . GLY A 1 313 ? 2.289 5.550 34.646 1.00 41.41 313 GLY A O 1
ATOM 2381 N N . LYS A 1 314 ? 2.558 7.686 35.333 1.00 34.59 314 LYS A N 1
ATOM 2382 C CA . LYS A 1 314 ? 3.970 7.541 35.690 1.00 34.59 314 LYS A CA 1
ATOM 2383 C C . LYS A 1 314 ? 4.090 6.330 36.628 1.00 34.59 314 LYS A C 1
ATOM 2385 O O . LYS A 1 314 ? 3.261 6.236 37.536 1.00 34.59 314 LYS A O 1
ATOM 2390 N N . PRO A 1 315 ? 5.051 5.414 36.427 1.00 38.94 315 PRO A N 1
ATOM 2391 C CA . PRO A 1 315 ? 5.344 4.432 37.456 1.00 38.94 315 PRO A CA 1
ATOM 2392 C C . PRO A 1 315 ? 5.739 5.222 38.707 1.00 38.94 315 PRO A C 1
ATOM 2394 O O . PRO A 1 315 ? 6.736 5.939 38.703 1.00 38.94 315 PRO A O 1
ATOM 2397 N N . GLY A 1 316 ? 4.870 5.197 39.714 1.00 49.72 316 GLY A N 1
ATOM 2398 C CA . GLY A 1 316 ? 5.185 5.696 41.038 1.00 49.72 316 GLY A CA 1
ATOM 2399 C C . GLY A 1 316 ? 6.006 4.629 41.735 1.00 49.72 316 GLY A C 1
ATOM 2400 O O . GLY A 1 316 ? 5.451 3.604 42.116 1.00 49.72 316 GLY A O 1
ATOM 2401 N N . HIS A 1 317 ? 7.304 4.873 41.840 1.00 35.44 317 HIS A N 1
ATOM 2402 C CA . HIS A 1 317 ? 8.180 4.349 42.877 1.00 35.44 317 HIS A CA 1
ATOM 2403 C C . HIS A 1 317 ? 9.206 5.430 43.193 1.00 35.44 317 HIS A C 1
ATOM 2405 O O . HIS A 1 317 ? 9.707 6.050 42.226 1.00 35.44 317 HIS A O 1
#

Organism: NCBI:txid51714

InterPro domains:
  IPR018865 Inactive serine/threonine-protein kinase 19-like [PF10494] (3-269)
  IPR018865 Inactive serine/threonine-protein kinase 19-like [PTHR15243] (2-309)

Secondary structure (DSSP, 8-state):
-EEHHHHHHH-S-HHHHHHHHHHHHHTTSEEEEE-TTSTT-EEEEEHHHHHHHHHHHHHHHHHHHHS--------------------TT---HHHHHHHHIIIIIITT---SEEEHHHHHHHHHS---GGG-----PPPPTTHHHHHHHHHHHHHHHHHHHTTS--------------------------TTSHHHHHHHHHHHHHHHHHHHHHHHHHTSEEE-SSS-TTEEEE--TTHHHHHHHHHHHHHHHHHHHHTSGGGEEEHHHHHT---SS-SS-HHHHHHHHHHTTSSEEEEETTEEEEEPPP-------

pLDDT: mean 75.2, std 21.64, range [29.22, 96.75]

Radius of gyration: 30.69 Å; chains: 1; bounding box: 75×87×79 Å